Protein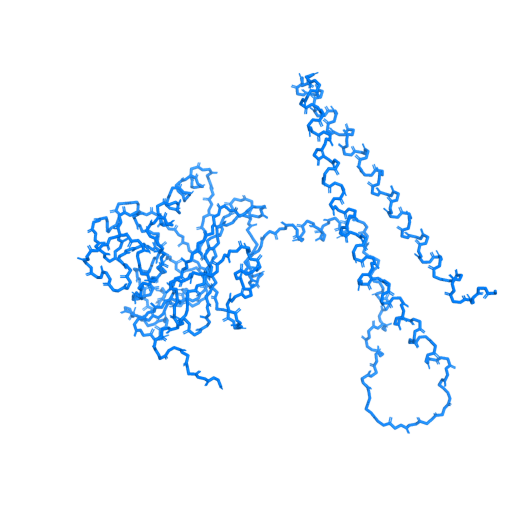 AF-A0A1B9MU53-F1 (afdb_monomer_lite)

Sequence (326 aa):
MKYESEWYADEGLSKWNEVDELFEEEKQQQKALIEAGLDKLGITEPYQRDFAMKKVDEAHEHVKSNWQLEKEERIKPSLWWKKVAQAQTQNSTANTEANTPKLSNLSADGKAWFIHPVAMIDYFNVIKTRTTFDEKYIPEDNEVYINVIVPSHRGLEGPLIVFDRSEIYFKTHALCLGTNTNRTKASGDGDTPTGRTKTTYYPNRHKGEWSFGNYGFIELIGDSGEFLTATKNGRDGIGIHSGHTSGYYRKSLEDLGNLMNTHGCIRVYNEAMKELGALYTRLKSEGKTIYCYIEDYVGDIKDVYEYYGLAPDPKDTVRKGRVKTQ

pLDDT: mean 78.5, std 22.74, range [29.09, 98.88]

Secondary structure (DSSP, 8-state):
---HHHHHHHHHHHHHHHHHHHHHHHHHHHHHHHHHHHHHTT---HHHHHHHHHHHHHHHHHHHHHHHHHIIIIIHHHHHHHHHHHHHHHT--S-----S--GGGSSSS-------HHHHHHHHHHHHS---TTS-----TTEEEEEEEEETT--S-EEEEEE-SS-EEEEEEEE---SBS-SS-TT--BPPPPEEEEEEEETTTTTTBTTTBSS-EEEEEE-SHHHHHHHHTT----EEE--PPTT-TTT--S--SPPPP-SS-EEE-HHHHHHHHHHHHHHHHTT-EEEEEEEEE-S-HHHHHHHTT-PPPTT--PPTTT----

Structure (mmCIF, N/CA/C/O backbone):
data_AF-A0A1B9MU53-F1
#
_entry.id   AF-A0A1B9MU53-F1
#
loop_
_atom_site.group_PDB
_atom_site.id
_atom_site.type_symbol
_atom_site.label_atom_id
_atom_site.label_alt_id
_atom_site.label_comp_id
_atom_site.label_asym_id
_atom_site.label_entity_id
_atom_site.label_seq_id
_atom_site.pdbx_PDB_ins_code
_atom_site.Cartn_x
_atom_site.Cartn_y
_atom_site.Cartn_z
_atom_site.occupancy
_atom_site.B_iso_or_equiv
_atom_site.auth_seq_id
_atom_site.auth_comp_id
_atom_site.auth_asym_id
_atom_site.auth_atom_id
_atom_site.pdbx_PDB_model_num
ATOM 1 N N . MET A 1 1 ? 19.933 19.189 55.575 1.00 33.06 1 MET A N 1
ATOM 2 C CA . MET A 1 1 ? 18.983 20.310 55.437 1.00 33.06 1 MET A CA 1
ATOM 3 C C . MET A 1 1 ? 18.429 20.195 54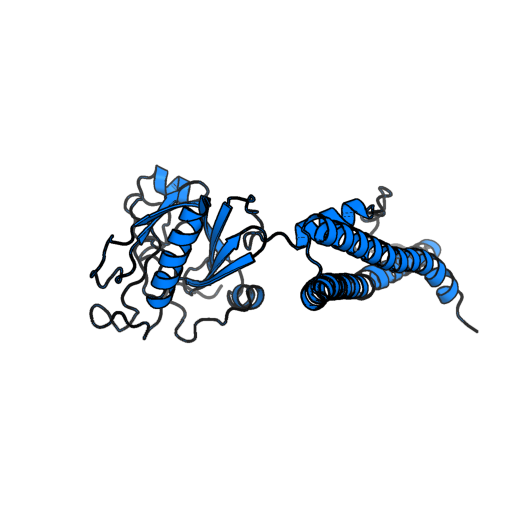.024 1.00 33.06 1 MET A C 1
ATOM 5 O O . MET A 1 1 ? 19.183 20.428 53.090 1.00 33.06 1 MET A O 1
ATOM 9 N N . LYS A 1 2 ? 17.219 19.646 53.854 1.00 30.64 2 LYS A N 1
ATOM 10 C CA . LYS A 1 2 ? 16.591 19.541 52.528 1.00 30.64 2 LYS A CA 1
ATOM 11 C C . LYS A 1 2 ? 16.235 20.954 52.070 1.00 30.64 2 LYS A C 1
ATOM 13 O O . LYS A 1 2 ? 15.681 21.709 52.867 1.00 30.64 2 LYS A O 1
ATOM 18 N N . TYR A 1 3 ? 16.617 21.325 50.851 1.00 30.50 3 TYR A N 1
ATOM 19 C CA . TYR A 1 3 ? 16.310 22.643 50.297 1.00 30.50 3 TYR A CA 1
ATOM 20 C C . TYR A 1 3 ? 14.784 22.824 50.212 1.00 30.50 3 TYR A C 1
ATOM 22 O O . TYR A 1 3 ? 14.066 21.883 49.883 1.00 30.50 3 TYR A O 1
ATOM 30 N N . GLU A 1 4 ? 14.281 24.037 50.466 1.00 33.03 4 GLU A N 1
ATOM 31 C CA . GLU A 1 4 ? 12.847 24.388 50.364 1.00 33.03 4 GLU A CA 1
ATOM 32 C C . GLU A 1 4 ? 12.242 24.078 48.975 1.00 33.03 4 GLU A C 1
ATOM 34 O O . GLU A 1 4 ? 11.026 23.984 48.821 1.00 33.03 4 GLU A O 1
ATOM 39 N N . SER A 1 5 ? 13.085 23.841 47.963 1.00 39.59 5 SER A N 1
ATOM 40 C CA . SER A 1 5 ? 12.704 23.384 46.626 1.00 39.59 5 SER A CA 1
ATOM 41 C C . SER A 1 5 ? 12.156 21.950 46.565 1.00 39.59 5 SER A C 1
ATOM 43 O O . SER A 1 5 ? 11.441 21.649 45.600 1.00 39.59 5 SER A O 1
ATOM 45 N N . GLU A 1 6 ? 12.462 21.097 47.552 1.00 35.03 6 GLU A N 1
ATOM 46 C CA . GLU A 1 6 ? 11.973 19.712 47.650 1.00 35.03 6 GLU A CA 1
ATOM 47 C C . GLU A 1 6 ? 10.536 19.654 48.200 1.00 35.03 6 GLU A C 1
ATOM 49 O O . GLU A 1 6 ? 9.713 18.929 47.655 1.00 35.03 6 GLU A O 1
ATOM 54 N N . TRP A 1 7 ? 10.177 20.509 49.164 1.00 35.53 7 TRP A N 1
ATOM 55 C CA . TRP A 1 7 ? 8.851 20.497 49.809 1.00 35.53 7 TRP A CA 1
ATOM 56 C C . TRP A 1 7 ? 7.682 20.864 48.877 1.00 35.53 7 TRP A C 1
ATOM 58 O O . TRP A 1 7 ? 6.598 20.306 48.994 1.00 35.53 7 TRP A O 1
ATOM 68 N N . TYR A 1 8 ? 7.885 21.775 47.919 1.00 37.84 8 TYR A N 1
ATOM 69 C CA . TYR A 1 8 ? 6.828 22.203 46.985 1.00 37.84 8 TYR A CA 1
ATOM 70 C C . TYR A 1 8 ? 6.756 21.367 45.696 1.00 37.84 8 TYR A C 1
ATOM 72 O O . TYR A 1 8 ? 5.824 21.519 44.909 1.00 37.84 8 TYR A O 1
ATOM 80 N N . ALA A 1 9 ? 7.746 20.501 45.440 1.00 42.66 9 ALA A N 1
ATOM 81 C CA . ALA A 1 9 ? 7.622 19.474 44.403 1.00 42.66 9 ALA A CA 1
ATOM 82 C C . ALA A 1 9 ? 6.666 18.356 44.853 1.00 42.66 9 ALA A C 1
ATOM 84 O O . ALA A 1 9 ? 5.961 17.800 44.013 1.00 42.66 9 ALA A O 1
ATOM 85 N N . ASP A 1 10 ? 6.593 18.104 46.162 1.00 42.91 10 ASP A N 1
ATOM 86 C CA . ASP A 1 10 ? 5.794 17.036 46.764 1.00 42.91 10 ASP A CA 1
ATOM 87 C C . ASP A 1 10 ? 4.277 17.286 46.683 1.00 42.91 10 ASP A C 1
ATOM 89 O O . ASP A 1 10 ? 3.528 16.344 46.453 1.00 42.91 10 ASP A O 1
ATOM 93 N N . GLU A 1 11 ? 3.790 18.530 46.767 1.00 47.81 11 GLU A N 1
ATOM 94 C CA . GLU A 1 11 ? 2.341 18.824 46.709 1.00 47.81 11 GLU A CA 1
ATOM 95 C C . GLU A 1 11 ? 1.761 18.677 45.286 1.00 47.81 11 GLU A C 1
ATOM 97 O O . GLU A 1 11 ? 0.652 18.178 45.087 1.00 47.81 11 GLU A O 1
ATOM 102 N N . GLY A 1 12 ? 2.547 19.053 44.269 1.00 49.91 12 GLY A N 1
ATOM 103 C CA . GLY A 1 12 ? 2.230 18.779 42.868 1.00 49.91 12 GLY A CA 1
ATOM 104 C C . GLY A 1 12 ? 2.306 17.286 42.551 1.00 49.91 12 GLY A C 1
ATOM 105 O O . GLY A 1 12 ? 1.419 16.780 41.874 1.00 49.91 12 GLY A O 1
ATOM 106 N N . LEU A 1 13 ? 3.318 16.577 43.072 1.00 48.88 13 LEU A N 1
ATOM 107 C CA . LEU A 1 13 ? 3.445 15.119 42.944 1.00 48.88 13 LEU A CA 1
ATOM 108 C C . LEU A 1 13 ? 2.310 14.366 43.649 1.00 48.88 13 LEU A C 1
ATOM 110 O O . LEU A 1 13 ? 1.864 13.350 43.127 1.00 48.88 13 LEU A O 1
ATOM 114 N N . SER A 1 14 ? 1.823 14.867 44.788 1.00 52.38 14 SER A N 1
ATOM 115 C CA . SER A 1 14 ? 0.746 14.249 45.572 1.00 52.38 14 SER A CA 1
ATOM 116 C C . SER A 1 14 ? -0.528 14.071 44.747 1.00 52.38 14 SER A C 1
ATOM 118 O O . SER A 1 14 ? -1.097 12.986 44.737 1.00 52.38 14 SER A O 1
ATOM 120 N N . LYS A 1 15 ? -0.913 15.080 43.955 1.00 55.41 15 LYS A N 1
ATOM 121 C CA . LYS A 1 15 ? -2.070 15.000 43.042 1.00 55.41 15 LYS A CA 1
ATOM 122 C C . LYS A 1 15 ? -1.877 14.020 41.883 1.00 55.41 15 LYS A C 1
ATOM 124 O O . LYS A 1 15 ? -2.844 13.595 41.269 1.00 55.41 15 LYS A O 1
ATOM 129 N N . TRP A 1 16 ? -0.634 13.672 41.559 1.00 56.09 16 TRP A N 1
ATOM 130 C CA . TRP A 1 16 ? -0.325 12.667 40.540 1.00 56.09 16 TRP A CA 1
ATOM 131 C C . TRP A 1 16 ? -0.219 11.260 41.125 1.00 56.09 16 TRP A C 1
ATOM 133 O O . TRP A 1 16 ? -0.420 10.296 40.399 1.00 56.09 16 TRP A O 1
ATOM 143 N N . ASN A 1 17 ? 0.066 11.135 42.420 1.00 55.75 17 ASN A N 1
ATOM 144 C CA . ASN A 1 17 ? -0.037 9.859 43.122 1.00 55.75 17 ASN A CA 1
ATOM 145 C C . ASN A 1 17 ? -1.515 9.459 43.302 1.00 55.75 17 ASN A C 1
ATOM 147 O O . ASN A 1 17 ? -1.830 8.282 43.195 1.00 55.75 17 ASN A O 1
ATOM 151 N N . GLU A 1 18 ? -2.428 10.430 43.435 1.00 59.88 18 GLU A N 1
ATOM 152 C CA . GLU A 1 18 ? -3.883 10.195 43.335 1.00 59.88 18 GLU A CA 1
ATOM 153 C C . GLU A 1 18 ? -4.279 9.597 41.966 1.00 59.88 18 GLU A C 1
ATOM 155 O O . GLU A 1 18 ? -5.179 8.768 41.882 1.00 59.88 18 GLU A O 1
ATOM 160 N N . VAL A 1 19 ? -3.578 9.952 40.880 1.00 60.44 19 VAL A N 1
ATOM 161 C CA . VAL A 1 19 ? -3.803 9.365 39.543 1.00 60.44 19 VAL A CA 1
ATOM 162 C C . VAL A 1 19 ? -3.287 7.926 39.460 1.00 60.44 19 VAL A C 1
ATOM 164 O O . VAL A 1 19 ? -3.923 7.085 38.828 1.00 60.44 19 VAL A O 1
ATOM 167 N N . ASP A 1 20 ? -2.172 7.620 40.126 1.00 61.72 20 ASP A N 1
ATOM 168 C CA . ASP A 1 20 ? -1.659 6.249 40.218 1.00 61.72 20 ASP A CA 1
ATOM 169 C C . ASP A 1 20 ? -2.659 5.331 40.961 1.00 61.72 20 ASP A C 1
ATOM 171 O O . ASP A 1 20 ? -2.849 4.181 40.560 1.00 61.72 20 ASP A O 1
ATOM 175 N N . GLU A 1 21 ? -3.353 5.847 41.983 1.00 68.88 21 GLU A N 1
ATOM 176 C CA . GLU A 1 21 ? -4.437 5.140 42.686 1.00 68.88 21 GLU A CA 1
ATOM 177 C C . GLU A 1 21 ? -5.682 4.950 41.800 1.00 68.88 21 GLU A C 1
ATOM 179 O O . GLU A 1 21 ? -6.223 3.844 41.737 1.00 68.88 21 GLU A O 1
ATOM 184 N N . LEU A 1 22 ? -6.079 5.972 41.030 1.00 67.06 22 LEU A N 1
ATOM 185 C CA . LEU A 1 22 ? -7.203 5.884 40.084 1.00 67.06 22 LEU A CA 1
ATOM 186 C C . LEU A 1 22 ? -6.997 4.807 39.009 1.00 67.06 22 LEU A C 1
ATOM 188 O O . LEU A 1 22 ? -7.951 4.128 38.630 1.00 67.06 22 LEU A O 1
ATOM 192 N N . PHE A 1 23 ? -5.763 4.610 38.534 1.00 64.94 23 PHE A N 1
ATOM 193 C CA . PHE A 1 23 ? -5.464 3.534 37.589 1.00 64.94 23 PHE A CA 1
ATOM 194 C C . PHE A 1 23 ? -5.707 2.153 38.202 1.00 64.94 23 PHE A C 1
ATOM 196 O O . PHE A 1 23 ? -6.203 1.257 37.516 1.00 64.94 23 PHE A O 1
ATOM 203 N N . GLU A 1 24 ? -5.351 1.943 39.470 1.00 73.75 24 GLU A N 1
ATOM 204 C CA . GLU A 1 24 ? -5.621 0.670 40.146 1.00 73.75 24 GLU A CA 1
ATOM 205 C C . GLU A 1 24 ? -7.123 0.479 40.395 1.00 73.75 24 GLU A C 1
ATOM 207 O O . GLU A 1 24 ? -7.635 -0.626 40.208 1.00 73.75 24 GLU A O 1
ATOM 212 N N . GLU A 1 25 ? -7.860 1.540 40.733 1.00 72.69 25 GLU A N 1
ATOM 213 C CA . GLU A 1 25 ? -9.322 1.483 40.853 1.00 72.69 25 GLU A CA 1
ATOM 214 C C . GLU A 1 25 ? -9.998 1.114 39.523 1.00 72.69 25 GLU A C 1
ATOM 216 O O . GLU A 1 25 ? -10.853 0.224 39.486 1.00 72.69 25 GLU A O 1
ATOM 221 N N . GLU A 1 26 ? -9.582 1.732 38.415 1.00 69.12 26 GLU A N 1
ATOM 222 C CA . GLU A 1 26 ? -10.105 1.441 37.077 1.00 69.12 26 GLU A CA 1
ATOM 223 C C . GLU A 1 26 ? -9.836 -0.015 36.673 1.00 69.12 26 GLU A C 1
ATOM 225 O O . GLU A 1 26 ? -10.726 -0.706 36.169 1.00 69.12 26 GLU A O 1
ATOM 230 N N . LYS A 1 27 ? -8.629 -0.520 36.952 1.00 77.31 27 LYS A N 1
ATOM 231 C CA . LYS A 1 27 ? -8.267 -1.923 36.722 1.00 77.31 27 LYS A CA 1
ATOM 232 C C . LYS A 1 27 ? -9.222 -2.871 37.437 1.00 77.31 27 LYS A C 1
ATOM 234 O O . LYS A 1 27 ? -9.697 -3.833 36.831 1.00 77.31 27 LYS A O 1
ATOM 239 N N . GLN A 1 28 ? -9.522 -2.609 38.710 1.00 78.00 28 GLN A N 1
ATOM 240 C CA . GLN A 1 28 ? -10.451 -3.441 39.477 1.00 78.00 28 GLN A CA 1
ATOM 241 C C . GLN A 1 28 ? -11.879 -3.354 38.928 1.00 78.00 28 GLN A C 1
ATOM 243 O O . GLN A 1 28 ? -12.549 -4.380 38.809 1.00 78.00 28 GLN A O 1
ATOM 248 N N . GLN A 1 29 ? -12.333 -2.166 38.517 1.00 73.88 29 GLN A N 1
ATOM 249 C CA . GLN A 1 29 ? -13.644 -1.999 37.881 1.00 73.88 29 GLN A CA 1
ATOM 250 C C . GLN A 1 29 ? -13.747 -2.774 36.560 1.00 73.88 29 GLN A C 1
ATOM 252 O O . GLN A 1 29 ? -14.739 -3.468 36.329 1.00 73.88 29 GLN A O 1
ATOM 257 N N . GLN A 1 30 ? -12.719 -2.721 35.708 1.00 67.06 30 GLN A N 1
ATOM 258 C CA . GLN A 1 30 ? -12.692 -3.475 34.452 1.00 67.06 30 GLN A CA 1
ATOM 259 C C . GLN A 1 30 ? -12.672 -4.988 34.689 1.00 67.06 30 GLN A C 1
ATOM 261 O O . GLN A 1 30 ? -13.407 -5.717 34.019 1.00 67.06 30 GLN A O 1
ATOM 266 N N . LYS A 1 31 ? -11.894 -5.467 35.670 1.00 76.81 31 LYS A N 1
ATOM 267 C CA . LYS A 1 31 ? -11.912 -6.883 36.065 1.00 76.81 31 LYS A CA 1
ATOM 268 C C . LYS A 1 31 ? -13.305 -7.314 36.521 1.00 76.81 31 LYS A C 1
ATOM 270 O O . LYS A 1 31 ? -13.796 -8.330 36.038 1.00 76.81 31 LYS A O 1
ATOM 275 N N . ALA A 1 32 ? -13.982 -6.513 37.344 1.00 76.75 32 ALA A N 1
ATOM 276 C CA . ALA A 1 32 ? -15.344 -6.803 37.795 1.00 76.75 32 ALA A CA 1
ATOM 277 C C . ALA A 1 32 ? -16.365 -6.842 36.638 1.00 76.75 32 ALA A C 1
ATOM 279 O O . ALA A 1 32 ? -17.246 -7.703 36.609 1.00 76.75 32 ALA A O 1
ATOM 280 N N . LEU A 1 33 ? -16.242 -5.948 35.649 1.00 72.88 33 LEU A N 1
ATOM 281 C CA . LEU A 1 33 ? -17.098 -5.948 34.456 1.00 72.88 33 LEU A CA 1
ATOM 282 C C . LEU A 1 33 ? -16.873 -7.182 33.576 1.00 72.88 33 LEU A C 1
ATOM 284 O O . LEU A 1 33 ? -17.838 -7.775 33.089 1.00 72.88 33 LEU A O 1
ATOM 288 N N . ILE A 1 34 ? -15.613 -7.577 33.383 1.00 69.69 34 ILE A N 1
ATOM 289 C CA . ILE A 1 34 ? -15.253 -8.784 32.633 1.00 69.69 34 ILE A CA 1
ATOM 290 C C . ILE A 1 34 ? -15.755 -10.023 33.362 1.00 69.69 34 ILE A C 1
ATOM 292 O O . ILE A 1 34 ? -16.327 -10.902 32.727 1.00 69.69 34 ILE A O 1
ATOM 296 N N . GLU A 1 35 ? -15.622 -10.071 34.684 1.00 73.69 35 GLU A N 1
ATOM 297 C CA . GLU A 1 35 ? -16.129 -11.172 35.495 1.00 73.69 35 GLU A CA 1
ATOM 298 C C . GLU A 1 35 ? -17.646 -11.340 35.338 1.00 73.69 35 GLU A C 1
ATOM 300 O O . GLU A 1 35 ? -18.120 -12.414 34.966 1.00 73.69 35 GLU A O 1
ATOM 305 N N . ALA A 1 36 ? -18.398 -10.244 35.469 1.00 77.56 36 ALA A N 1
ATOM 306 C CA . ALA A 1 36 ? -19.841 -10.239 35.242 1.00 77.56 36 ALA A CA 1
ATOM 307 C C . ALA A 1 36 ? -20.223 -10.608 33.793 1.00 77.56 36 ALA A C 1
ATOM 309 O O . ALA A 1 36 ? -21.279 -11.198 33.551 1.00 77.56 36 ALA A O 1
ATOM 310 N N . GLY A 1 37 ? -19.389 -10.251 32.813 1.00 68.62 37 GLY A N 1
ATOM 311 C CA . GLY A 1 37 ? -19.561 -10.633 31.411 1.00 68.62 37 GLY A CA 1
ATOM 312 C C . GLY A 1 37 ? -19.348 -12.130 31.176 1.00 68.62 37 GLY A C 1
ATOM 313 O O . GLY A 1 37 ? -20.163 -12.768 30.511 1.00 68.62 37 GLY A O 1
ATOM 314 N N . LEU A 1 38 ? -18.294 -12.701 31.761 1.00 71.00 38 LEU A N 1
ATOM 315 C CA . LEU A 1 38 ? -17.984 -14.130 31.689 1.00 71.00 38 LEU A CA 1
ATOM 316 C C . LEU A 1 38 ? -19.085 -14.970 32.350 1.00 71.00 38 LEU A C 1
ATOM 318 O O . LEU A 1 38 ? -19.486 -15.993 31.795 1.00 71.00 38 LEU A O 1
ATOM 322 N N . ASP A 1 39 ? -19.638 -14.498 33.469 1.00 81.25 39 ASP A N 1
ATOM 323 C CA . ASP A 1 39 ? -20.761 -15.147 34.153 1.00 81.25 39 ASP A CA 1
ATOM 324 C C . ASP A 1 39 ? -22.029 -15.163 33.288 1.00 81.25 39 ASP A C 1
ATOM 326 O O . ASP A 1 39 ? -22.687 -16.197 33.162 1.00 81.25 39 ASP A O 1
ATOM 330 N N . LYS A 1 40 ? -22.347 -14.047 32.617 1.00 82.12 40 LYS A N 1
ATOM 331 C CA . LYS A 1 40 ? -23.483 -13.971 31.677 1.00 82.12 40 LYS A CA 1
ATOM 332 C C . LYS A 1 40 ? -23.328 -14.901 30.475 1.00 82.12 40 LYS A C 1
ATOM 334 O O . LYS A 1 40 ? -24.329 -15.374 29.945 1.00 82.12 40 LYS A O 1
ATOM 339 N N . LEU A 1 41 ? -22.094 -15.142 30.039 1.00 76.00 41 LEU A N 1
ATOM 340 C CA . LEU A 1 41 ? -21.775 -16.030 28.921 1.00 76.00 41 LEU A CA 1
ATOM 341 C C . LEU A 1 41 ? -21.658 -17.505 29.339 1.00 76.00 41 LEU A C 1
ATOM 343 O O . LEU A 1 41 ? -21.434 -18.357 28.483 1.00 76.00 41 LEU A O 1
ATOM 347 N N . GLY A 1 42 ? -21.817 -17.819 30.631 1.00 81.31 42 GLY A N 1
ATOM 348 C CA . GLY A 1 42 ? -21.696 -19.182 31.149 1.00 81.31 42 GLY A CA 1
ATOM 349 C C . GLY A 1 42 ? -20.267 -19.733 31.099 1.00 81.31 42 GLY A C 1
ATOM 350 O O . GLY A 1 42 ? -20.082 -20.948 31.098 1.00 81.31 42 GLY A O 1
ATOM 351 N N . ILE A 1 43 ? -19.255 -18.862 31.042 1.00 70.44 43 ILE A N 1
ATOM 352 C CA . ILE A 1 43 ? -17.845 -19.254 30.973 1.00 70.44 43 ILE A CA 1
ATOM 353 C C . ILE A 1 43 ? -17.325 -19.510 32.390 1.00 70.44 43 ILE A C 1
ATOM 355 O O . ILE A 1 43 ? -16.983 -18.587 33.134 1.00 70.44 43 ILE A O 1
ATOM 359 N N . THR A 1 44 ? -17.263 -20.788 32.764 1.00 81.62 44 THR A N 1
ATOM 360 C CA . THR A 1 44 ? -16.866 -21.235 34.111 1.00 81.62 44 THR A CA 1
ATOM 361 C C . THR A 1 44 ? -15.468 -21.847 34.171 1.00 81.62 44 THR A C 1
ATOM 363 O O . THR A 1 44 ? -14.969 -22.107 35.263 1.00 81.62 44 THR A O 1
ATOM 366 N N . GLU A 1 45 ? -14.833 -22.115 33.025 1.00 74.75 45 GLU A N 1
ATOM 367 C CA . GLU A 1 45 ? -13.515 -22.755 32.977 1.00 74.75 45 GLU A CA 1
ATOM 368 C C . GLU A 1 45 ? -12.419 -21.808 33.505 1.00 74.75 45 GLU A C 1
ATOM 370 O O . GLU A 1 45 ? -12.219 -20.735 32.924 1.00 74.75 45 GLU A O 1
ATOM 375 N N . PRO A 1 46 ? -11.665 -22.188 34.560 1.00 76.75 46 PRO A N 1
ATOM 376 C CA . PRO A 1 46 ? -10.700 -21.296 35.207 1.00 76.75 46 PRO A CA 1
ATOM 377 C C . PRO A 1 46 ? -9.655 -20.718 34.251 1.00 76.75 46 PRO A C 1
ATOM 379 O O . PRO A 1 46 ? -9.395 -19.522 34.279 1.00 76.75 46 PRO A O 1
ATOM 382 N N . TYR A 1 47 ? -9.130 -21.529 33.326 1.00 69.12 47 TYR A N 1
ATOM 383 C CA . TYR A 1 47 ? -8.081 -21.080 32.408 1.00 69.12 47 TYR A CA 1
ATOM 384 C C . TYR A 1 47 ? -8.542 -19.953 31.468 1.00 69.12 47 TYR A C 1
ATOM 386 O O . TYR A 1 47 ? -7.743 -19.093 31.100 1.00 69.12 47 TYR A O 1
ATOM 394 N N . GLN A 1 48 ? -9.820 -19.942 31.072 1.00 60.12 48 GLN A N 1
ATOM 395 C CA . GLN A 1 48 ? -10.379 -18.916 30.188 1.00 60.12 48 GLN A CA 1
ATOM 396 C C . GLN A 1 48 ? -10.556 -17.595 30.940 1.00 60.12 48 GLN A C 1
ATOM 398 O O . GLN A 1 48 ? -10.278 -16.521 30.403 1.00 60.12 48 GLN A O 1
ATOM 403 N N . ARG A 1 49 ? -10.968 -17.685 32.208 1.00 75.88 49 ARG A N 1
ATOM 404 C CA . ARG A 1 49 ? -11.126 -16.534 33.101 1.00 75.88 49 ARG A CA 1
ATOM 405 C C . ARG A 1 49 ? -9.766 -15.942 33.467 1.00 75.88 49 ARG A C 1
ATOM 407 O O . ARG A 1 49 ? -9.577 -14.737 33.325 1.00 75.88 49 ARG A O 1
ATOM 414 N N . ASP A 1 50 ? -8.796 -16.783 33.814 1.00 76.00 50 ASP A N 1
ATOM 415 C CA . ASP A 1 50 ? -7.420 -16.369 34.109 1.00 76.00 50 ASP A CA 1
ATOM 416 C C . ASP A 1 50 ? -6.766 -15.695 32.901 1.00 76.00 50 ASP A C 1
ATOM 418 O O . ASP A 1 50 ? -6.098 -14.671 33.042 1.00 76.00 50 ASP A O 1
ATOM 422 N N . PHE A 1 51 ? -6.995 -16.222 31.693 1.00 68.56 51 PHE A N 1
ATOM 423 C CA . PHE A 1 51 ? -6.513 -15.596 30.465 1.00 68.56 51 PHE A CA 1
ATOM 424 C C . PHE A 1 51 ? -7.112 -14.198 30.258 1.00 68.56 51 PHE A C 1
ATOM 426 O O . PHE A 1 51 ? -6.375 -13.262 29.940 1.00 68.56 51 PHE A O 1
ATOM 433 N N . ALA A 1 52 ? -8.420 -14.032 30.477 1.00 67.81 52 ALA A N 1
ATOM 434 C CA . ALA A 1 52 ? -9.081 -12.733 30.378 1.00 67.81 52 ALA A CA 1
ATOM 435 C C . ALA A 1 52 ? -8.533 -11.734 31.412 1.00 67.81 52 ALA A C 1
ATOM 437 O O . ALA A 1 52 ? -8.187 -10.610 31.051 1.00 67.81 52 ALA A O 1
ATOM 438 N N . MET A 1 53 ? -8.361 -12.155 32.670 1.00 76.31 53 MET A N 1
ATOM 439 C CA . MET A 1 53 ? -7.798 -11.305 33.727 1.00 76.31 53 MET A CA 1
ATOM 440 C C . MET A 1 53 ? -6.347 -10.917 33.441 1.00 76.31 53 MET A C 1
ATOM 442 O O . MET A 1 53 ? -5.980 -9.751 33.592 1.00 76.31 53 MET A O 1
ATOM 446 N N . LYS A 1 54 ? -5.542 -11.859 32.940 1.00 76.00 54 LYS A N 1
ATOM 447 C CA . LYS A 1 54 ? -4.157 -11.605 32.539 1.00 76.00 54 LYS A CA 1
ATOM 448 C C . LYS A 1 54 ? -4.066 -10.557 31.430 1.00 76.00 54 LYS A C 1
ATOM 450 O O . LYS A 1 54 ? -3.153 -9.739 31.441 1.00 76.00 54 LYS A O 1
ATOM 455 N N . LYS A 1 55 ? -5.008 -10.545 30.483 1.00 70.06 55 LYS A N 1
ATOM 456 C CA . LYS A 1 55 ? -5.037 -9.529 29.420 1.00 70.06 55 LYS A CA 1
ATOM 457 C C . LYS A 1 55 ? -5.352 -8.131 29.947 1.00 70.06 55 LYS A C 1
ATOM 459 O O . LYS A 1 55 ? -4.779 -7.169 29.443 1.00 70.06 55 LYS A O 1
ATOM 464 N N . VAL A 1 56 ? -6.187 -8.021 30.982 1.00 68.38 56 VAL A N 1
ATOM 465 C CA . VAL A 1 56 ? -6.412 -6.750 31.693 1.00 68.38 56 VAL A CA 1
ATOM 466 C C . VAL A 1 56 ? -5.137 -6.299 32.399 1.00 68.38 56 VAL A C 1
ATOM 468 O O . VAL A 1 56 ? -4.769 -5.133 32.300 1.00 68.38 56 VAL A O 1
ATOM 471 N N . ASP A 1 57 ? -4.432 -7.221 33.058 1.00 71.00 57 ASP A N 1
ATOM 472 C CA . ASP A 1 57 ? -3.156 -6.920 33.713 1.00 71.00 57 ASP A CA 1
ATOM 473 C C . ASP A 1 57 ? -2.094 -6.441 32.711 1.00 71.00 57 ASP A C 1
ATOM 475 O O . ASP A 1 57 ? -1.478 -5.403 32.928 1.00 71.00 57 ASP A O 1
ATOM 479 N N . GLU A 1 58 ? -1.925 -7.137 31.582 1.00 69.06 58 GLU A N 1
ATOM 480 C CA . GLU A 1 58 ? -0.983 -6.755 30.519 1.00 69.06 58 GLU A CA 1
ATOM 481 C C . GLU A 1 58 ? -1.300 -5.368 29.932 1.00 69.06 58 GLU A C 1
ATOM 483 O O . GLU A 1 58 ? -0.397 -4.560 29.711 1.00 69.06 58 GLU A O 1
ATOM 488 N N . ALA A 1 59 ? -2.582 -5.074 29.694 1.00 63.78 59 ALA A N 1
ATOM 489 C CA . ALA A 1 59 ? -3.011 -3.778 29.178 1.00 63.78 59 ALA A CA 1
ATOM 490 C C . ALA A 1 59 ? -2.779 -2.648 30.194 1.00 63.78 59 ALA A C 1
ATOM 492 O O . ALA A 1 59 ? -2.335 -1.563 29.816 1.00 63.78 59 ALA A O 1
ATOM 493 N N . HIS A 1 60 ? -3.053 -2.908 31.473 1.00 69.75 60 HIS A N 1
ATOM 494 C CA . HIS A 1 60 ? -2.880 -1.943 32.554 1.00 69.75 60 HIS A CA 1
ATOM 495 C C . HIS A 1 60 ? -1.409 -1.601 32.802 1.00 69.75 60 HIS A C 1
ATOM 497 O O . HIS A 1 60 ? -1.062 -0.423 32.860 1.00 69.75 60 HIS A O 1
ATOM 503 N N . GLU A 1 61 ? -0.530 -2.605 32.840 1.00 70.25 61 GLU A N 1
ATOM 504 C CA . GLU A 1 61 ? 0.916 -2.393 32.985 1.00 70.25 61 GLU A CA 1
ATOM 505 C C . GLU A 1 61 ? 1.483 -1.541 31.844 1.00 70.25 61 GLU A C 1
ATOM 507 O O . GLU A 1 61 ? 2.311 -0.657 32.067 1.00 70.25 61 GLU A O 1
ATOM 512 N N . HIS A 1 62 ? 0.993 -1.740 30.618 1.00 62.56 62 HIS A N 1
ATOM 513 C CA . HIS A 1 62 ? 1.413 -0.931 29.479 1.00 62.56 62 HIS A CA 1
ATOM 514 C C . HIS A 1 62 ? 0.990 0.541 29.619 1.00 62.56 62 HIS A C 1
ATOM 516 O O . HIS A 1 62 ? 1.796 1.445 29.395 1.00 62.56 62 HIS A O 1
ATOM 522 N N . VAL A 1 63 ? -0.255 0.796 30.036 1.00 60.16 63 VAL A N 1
ATOM 523 C CA . VAL A 1 63 ? -0.763 2.158 30.283 1.00 60.16 63 VAL A CA 1
ATOM 524 C C . VAL A 1 63 ? 0.009 2.829 31.419 1.00 60.16 63 VAL A C 1
ATOM 526 O O . VAL A 1 63 ? 0.448 3.969 31.273 1.00 60.16 63 VAL A O 1
ATOM 529 N N . LYS A 1 64 ? 0.251 2.104 32.513 1.00 69.25 64 LYS A N 1
ATOM 530 C CA . LYS A 1 64 ? 1.015 2.586 33.666 1.00 69.25 64 LYS A CA 1
ATOM 531 C C . LYS A 1 64 ? 2.455 2.926 33.285 1.00 69.25 64 LYS A C 1
ATOM 533 O O . LYS A 1 64 ? 2.951 3.980 33.669 1.00 69.25 64 LYS A O 1
ATOM 538 N N . SER A 1 65 ? 3.111 2.083 32.487 1.00 67.00 65 SER A N 1
ATOM 539 C CA . SER A 1 65 ? 4.465 2.344 31.985 1.00 67.00 65 SER A CA 1
ATOM 540 C C . SER A 1 65 ? 4.526 3.614 31.133 1.00 67.00 65 SER A C 1
ATOM 542 O O . SER A 1 65 ? 5.424 4.433 31.317 1.00 67.00 65 SER A O 1
ATOM 544 N N . ASN A 1 66 ? 3.565 3.810 30.227 1.00 62.59 66 ASN A N 1
ATOM 545 C CA . ASN A 1 66 ? 3.506 5.008 29.385 1.00 62.59 66 ASN A CA 1
ATOM 546 C C . ASN A 1 66 ? 3.242 6.271 30.214 1.00 62.59 66 ASN A C 1
ATOM 548 O O . ASN A 1 66 ? 3.880 7.298 29.993 1.00 62.59 66 ASN A O 1
ATOM 552 N N . TRP A 1 67 ? 2.363 6.178 31.213 1.00 66.25 67 TRP A N 1
ATOM 553 C CA . TRP A 1 67 ? 2.108 7.258 32.161 1.00 66.25 67 TRP A CA 1
ATOM 554 C C . TRP A 1 67 ? 3.366 7.656 32.946 1.00 66.25 67 TRP A C 1
ATOM 556 O O . TRP A 1 67 ? 3.667 8.844 33.077 1.00 66.25 67 TRP A O 1
ATOM 566 N N . GLN A 1 68 ? 4.143 6.677 33.422 1.00 66.94 68 GLN A N 1
ATOM 567 C CA . GLN A 1 68 ? 5.409 6.961 34.098 1.00 66.94 68 GLN A CA 1
ATOM 568 C C . GLN A 1 68 ? 6.391 7.668 33.157 1.00 66.94 68 GLN A C 1
ATOM 570 O O . GLN A 1 68 ? 6.933 8.704 33.535 1.00 66.94 68 GLN A O 1
ATOM 575 N N . LEU A 1 69 ? 6.558 7.196 31.916 1.00 64.06 69 LEU A N 1
ATOM 576 C CA . LEU A 1 69 ? 7.408 7.865 30.921 1.00 64.06 69 LEU A CA 1
ATOM 577 C C . LEU A 1 69 ? 6.972 9.317 30.677 1.00 64.06 69 LEU A C 1
ATOM 579 O O . LEU A 1 69 ? 7.798 10.225 30.690 1.00 64.06 69 LEU A O 1
ATOM 583 N N . GLU A 1 70 ? 5.672 9.576 30.546 1.00 59.62 70 GLU A N 1
ATOM 584 C CA . GLU A 1 70 ? 5.139 10.926 30.342 1.00 59.62 70 GLU A CA 1
ATOM 585 C C . GLU A 1 70 ? 5.397 11.843 31.557 1.00 59.62 70 GLU A C 1
ATOM 587 O O . GLU A 1 70 ? 5.789 13.012 31.411 1.00 59.62 70 GLU A O 1
ATOM 592 N N . LYS A 1 71 ? 5.258 11.288 32.771 1.00 61.84 71 LYS A N 1
ATOM 593 C CA . LYS A 1 71 ? 5.600 11.952 34.037 1.00 61.84 71 LYS A CA 1
ATOM 594 C C . LYS A 1 71 ? 7.079 12.346 34.059 1.00 61.84 71 LYS A C 1
ATOM 596 O O . LYS A 1 71 ? 7.410 13.454 34.491 1.00 61.84 71 LYS A O 1
ATOM 601 N N . GLU A 1 72 ? 7.966 11.485 33.566 1.00 62.56 72 GLU A N 1
ATOM 602 C CA . GLU A 1 72 ? 9.412 11.716 33.565 1.00 62.56 72 GLU A CA 1
ATOM 603 C C . GLU A 1 72 ? 9.901 12.645 32.454 1.00 62.56 72 GLU A C 1
ATOM 605 O O . GLU A 1 72 ? 10.689 13.550 32.730 1.00 62.56 72 GLU A O 1
ATOM 610 N N . GLU A 1 73 ? 9.422 12.468 31.226 1.00 54.47 73 GLU A N 1
ATOM 611 C CA . GLU A 1 73 ? 9.952 13.155 30.046 1.00 54.47 73 GLU A CA 1
ATOM 612 C C . GLU A 1 73 ? 9.291 14.510 29.781 1.00 54.47 73 GLU A C 1
ATOM 614 O O . GLU A 1 73 ? 9.913 15.405 29.208 1.00 54.47 73 GLU A O 1
ATOM 619 N N . ARG A 1 74 ? 8.034 14.704 30.203 1.00 52.72 74 ARG A N 1
ATOM 620 C CA . ARG A 1 74 ? 7.273 15.929 29.894 1.00 52.72 74 ARG A CA 1
ATOM 621 C C . ARG A 1 74 ? 6.883 16.711 31.140 1.00 52.72 74 ARG A C 1
ATOM 623 O O . ARG A 1 74 ? 7.040 17.936 31.170 1.00 52.72 74 ARG A O 1
ATOM 630 N N . ILE A 1 75 ? 6.421 16.040 32.195 1.00 55.72 75 ILE A N 1
ATOM 631 C CA . ILE A 1 75 ? 5.910 16.724 33.395 1.00 55.72 75 ILE A CA 1
ATOM 632 C C . ILE A 1 75 ? 7.056 17.218 34.291 1.00 55.72 75 ILE A C 1
ATOM 634 O O . ILE A 1 75 ? 7.089 18.399 34.643 1.00 55.72 75 ILE A O 1
ATOM 638 N N . LYS A 1 76 ? 8.042 16.371 34.622 1.00 59.66 76 LYS A N 1
ATOM 639 C CA . LYS A 1 76 ? 9.192 16.793 35.451 1.00 59.66 76 LYS A CA 1
ATOM 640 C C . LYS A 1 76 ? 9.973 17.972 34.827 1.00 59.66 76 LYS A C 1
ATOM 642 O O . LYS A 1 76 ? 10.213 18.949 35.545 1.00 59.66 76 LYS A O 1
ATOM 647 N N . PRO A 1 77 ? 10.313 17.976 33.520 1.00 53.12 77 PRO A N 1
ATOM 648 C CA . PRO A 1 77 ? 11.038 19.090 32.908 1.00 53.12 77 PRO A CA 1
ATOM 649 C C . PRO A 1 77 ? 10.206 20.372 32.809 1.00 53.12 77 PRO A C 1
ATOM 651 O O . PRO A 1 77 ? 10.730 21.463 33.029 1.00 53.12 77 PRO A O 1
ATOM 654 N N . SER A 1 78 ? 8.901 20.274 32.532 1.00 56.03 78 SER A N 1
ATOM 655 C CA . SER A 1 78 ? 8.028 21.455 32.458 1.00 56.03 78 SER A CA 1
ATOM 656 C C . SER A 1 78 ? 7.815 22.118 33.825 1.00 56.03 78 SER A C 1
ATOM 658 O O . SER A 1 78 ? 7.830 23.347 33.920 1.00 56.03 78 SER A O 1
ATOM 660 N N . LEU A 1 79 ? 7.711 21.333 34.904 1.00 56.31 79 LEU A N 1
ATOM 661 C CA . LEU A 1 79 ? 7.678 21.851 36.277 1.00 56.31 79 LEU A CA 1
ATOM 662 C C . LEU A 1 79 ? 8.988 22.549 36.661 1.00 56.31 79 LEU A C 1
ATOM 664 O O . LEU A 1 79 ? 8.956 23.599 37.309 1.00 56.31 79 LEU A O 1
ATOM 668 N N . TRP A 1 80 ? 10.133 22.010 36.230 1.00 53.47 80 TRP A N 1
ATOM 669 C CA . TRP A 1 80 ? 11.432 22.656 36.416 1.00 53.47 80 TRP A CA 1
ATOM 670 C C . TRP A 1 80 ? 11.502 24.007 35.690 1.00 53.47 80 TRP A C 1
ATOM 672 O O . TRP A 1 80 ? 11.814 25.024 36.310 1.00 53.47 80 TRP A O 1
ATOM 682 N N . TRP A 1 81 ? 11.109 24.058 34.414 1.00 49.22 81 TRP A N 1
ATOM 683 C CA . TRP A 1 81 ? 11.083 25.301 33.635 1.00 49.22 81 TRP A CA 1
ATOM 684 C C . TRP A 1 81 ? 10.115 26.348 34.196 1.00 49.22 81 TRP A C 1
ATOM 686 O O . TRP A 1 81 ? 10.434 27.539 34.207 1.00 49.22 81 TRP A O 1
ATOM 696 N N . LYS A 1 82 ? 8.964 25.928 34.736 1.00 53.09 82 LYS A N 1
ATOM 697 C CA . LYS A 1 82 ? 8.022 26.827 35.419 1.00 53.09 82 LYS A CA 1
ATOM 698 C C . LYS A 1 82 ? 8.653 27.483 36.654 1.00 53.09 82 LYS A C 1
ATOM 700 O O . LYS A 1 82 ? 8.462 28.682 36.860 1.00 53.09 82 LYS A O 1
ATOM 705 N N . LYS A 1 83 ? 9.449 26.737 37.434 1.00 54.00 83 LYS A N 1
ATOM 706 C CA . LYS A 1 83 ? 10.214 27.281 38.572 1.00 54.00 83 LYS A CA 1
ATOM 707 C C . LYS A 1 83 ? 11.285 28.277 38.118 1.00 54.00 83 LYS A C 1
ATOM 709 O O . LYS A 1 83 ? 11.395 29.345 38.714 1.00 54.00 83 LYS A O 1
ATOM 714 N N . VAL A 1 84 ? 12.029 27.966 37.051 1.00 51.25 84 VAL A N 1
ATOM 715 C CA . VAL A 1 84 ? 13.032 28.882 36.470 1.00 51.25 84 VAL A CA 1
ATOM 716 C C . VAL A 1 84 ? 12.382 30.206 36.052 1.00 51.25 84 VAL A C 1
ATOM 718 O O . VAL A 1 84 ? 12.875 31.274 36.413 1.00 51.25 84 VAL A O 1
ATOM 721 N N . ALA A 1 85 ? 11.233 30.148 35.374 1.00 51.41 85 ALA A N 1
ATOM 722 C CA . ALA A 1 85 ? 10.499 31.337 34.947 1.00 51.41 85 ALA A CA 1
ATOM 723 C C . ALA A 1 85 ? 9.977 32.175 36.133 1.00 51.41 85 ALA A C 1
ATOM 725 O O . ALA A 1 85 ? 10.102 33.401 36.138 1.00 51.41 85 ALA A O 1
ATOM 726 N N . GLN A 1 86 ? 9.434 31.535 37.173 1.00 52.25 86 GLN A N 1
ATOM 727 C CA . GLN A 1 86 ? 8.966 32.236 38.376 1.00 52.25 86 GLN A CA 1
ATOM 728 C C . GLN A 1 86 ? 10.120 32.896 39.149 1.00 52.25 86 GLN A C 1
ATOM 730 O O . GLN A 1 86 ? 10.001 34.058 39.540 1.00 52.25 86 GLN A O 1
ATOM 735 N N . ALA A 1 87 ? 11.264 32.215 39.279 1.00 49.81 87 ALA A N 1
ATOM 736 C CA . ALA A 1 87 ? 12.463 32.759 39.920 1.00 49.81 87 ALA A CA 1
ATOM 737 C C . ALA A 1 87 ? 13.062 33.955 39.150 1.00 49.81 87 ALA A C 1
ATOM 739 O O . ALA A 1 87 ? 13.528 34.918 39.757 1.00 49.81 87 ALA A O 1
ATOM 740 N N . GLN A 1 88 ? 13.002 33.948 37.814 1.00 47.34 88 GLN A N 1
ATOM 741 C CA . GLN A 1 88 ? 13.418 35.091 36.987 1.00 47.34 88 GLN A CA 1
ATOM 742 C C . GLN A 1 88 ? 12.481 36.301 37.131 1.00 47.34 88 GLN A C 1
ATOM 744 O O . GLN A 1 88 ? 12.929 37.449 37.078 1.00 47.34 88 GLN A O 1
ATOM 749 N N . THR A 1 89 ? 11.190 36.062 37.368 1.00 45.75 89 THR A N 1
ATOM 750 C CA . THR A 1 89 ? 10.197 37.136 37.522 1.00 45.75 89 THR A CA 1
ATOM 751 C C . THR A 1 89 ? 10.374 37.889 38.849 1.00 45.75 89 THR A C 1
ATOM 753 O O . THR A 1 89 ? 10.151 39.096 38.902 1.00 45.75 89 THR A O 1
ATOM 756 N N . GLN A 1 90 ? 10.849 37.219 39.906 1.00 45.16 90 GLN A N 1
ATOM 757 C CA . GLN A 1 90 ? 11.127 37.851 41.205 1.00 45.16 90 GLN A CA 1
ATOM 758 C C . GLN A 1 90 ? 12.431 38.671 41.242 1.00 45.16 90 GLN A C 1
ATOM 760 O O . GLN A 1 90 ? 12.544 39.572 42.067 1.00 45.16 90 GLN A O 1
ATOM 765 N N . ASN A 1 91 ? 13.380 38.431 40.330 1.00 41.56 91 ASN A N 1
ATOM 766 C CA . ASN A 1 91 ? 14.675 39.131 40.294 1.00 41.56 91 ASN A CA 1
ATOM 767 C C . ASN A 1 91 ? 14.735 40.315 39.311 1.00 41.56 91 ASN A C 1
ATOM 769 O O . ASN A 1 91 ? 15.803 40.872 39.067 1.00 41.56 91 ASN A O 1
ATOM 773 N N . SER A 1 92 ? 13.604 40.735 38.744 1.00 38.88 92 SER A N 1
ATOM 774 C CA . SER A 1 92 ? 13.576 41.800 37.737 1.00 38.88 92 SER A CA 1
ATOM 775 C C . SER A 1 92 ? 13.426 43.190 38.364 1.00 38.88 92 SER A C 1
ATOM 777 O O . SER A 1 92 ? 12.372 43.813 38.277 1.00 38.88 92 SER A O 1
ATOM 779 N N . THR A 1 93 ? 14.514 43.711 38.936 1.00 39.22 93 THR A N 1
ATOM 780 C CA . THR A 1 93 ? 14.761 45.163 38.931 1.00 39.22 93 THR A CA 1
ATOM 781 C C . THR A 1 93 ? 16.123 45.409 38.282 1.00 39.22 93 THR A C 1
ATOM 783 O O . THR A 1 93 ? 17.132 44.940 38.794 1.00 39.22 93 THR A O 1
ATOM 786 N N . ALA A 1 94 ? 16.113 46.176 37.188 1.00 38.16 94 ALA A N 1
ATOM 787 C CA . ALA A 1 94 ? 17.241 46.733 36.427 1.00 38.16 94 ALA A CA 1
ATOM 788 C C . ALA A 1 94 ? 17.747 45.983 35.167 1.00 38.16 94 ALA A C 1
ATOM 790 O O . ALA A 1 94 ? 18.315 44.899 35.215 1.00 38.16 94 ALA A O 1
ATOM 791 N N . ASN A 1 95 ? 17.634 46.743 34.069 1.00 32.75 95 ASN A N 1
ATOM 792 C CA . ASN A 1 95 ? 18.442 46.810 32.848 1.00 32.75 95 ASN A CA 1
ATOM 793 C C . ASN A 1 95 ? 18.108 45.936 31.621 1.00 32.75 95 ASN A C 1
ATOM 795 O O . ASN A 1 95 ? 18.282 44.726 31.562 1.00 32.75 95 ASN A O 1
ATOM 799 N N . THR A 1 96 ? 17.667 46.685 30.607 1.00 41.31 96 THR A N 1
ATOM 800 C CA . THR A 1 96 ? 17.640 46.477 29.157 1.00 41.31 96 THR A CA 1
ATOM 801 C C . THR A 1 96 ? 18.937 45.915 28.577 1.00 41.31 96 THR A C 1
ATOM 803 O O . THR A 1 96 ? 19.978 46.531 28.762 1.00 41.31 96 THR A O 1
ATOM 806 N N . GLU A 1 97 ? 18.834 44.849 27.774 1.00 31.53 97 GLU A N 1
ATOM 807 C CA . GLU A 1 97 ? 19.365 44.754 26.401 1.00 31.53 97 GLU A CA 1
ATOM 808 C C . GLU A 1 97 ? 18.853 43.474 25.700 1.00 31.53 97 GLU A C 1
ATOM 810 O O . GLU A 1 97 ? 18.286 42.582 26.327 1.00 31.53 97 GLU A O 1
ATOM 815 N N . ALA A 1 98 ? 18.908 43.473 24.368 1.00 42.62 98 ALA A N 1
ATOM 816 C CA . ALA A 1 98 ? 18.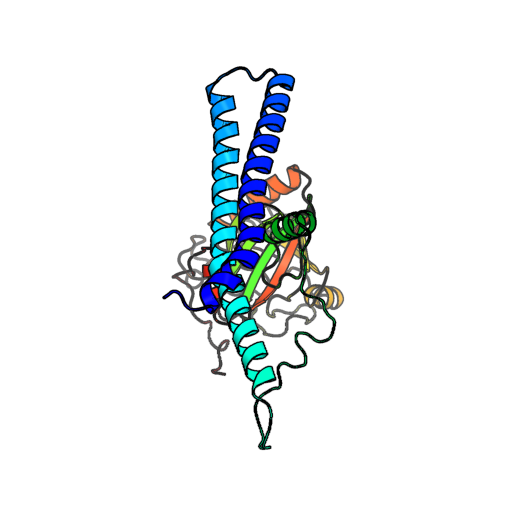040 42.725 23.460 1.00 42.62 98 ALA A CA 1
ATOM 817 C C . ALA A 1 98 ? 18.394 41.237 23.223 1.00 42.62 98 ALA A C 1
ATOM 819 O O . ALA A 1 98 ? 19.536 40.814 23.357 1.00 42.62 98 ALA A O 1
ATOM 820 N N . ASN A 1 99 ? 17.385 40.513 22.708 1.00 42.62 99 ASN A N 1
ATOM 821 C CA . ASN A 1 99 ? 17.405 39.190 22.057 1.00 42.62 99 ASN A CA 1
ATOM 822 C C . ASN A 1 99 ? 17.383 37.936 22.945 1.00 42.62 99 ASN A C 1
ATOM 824 O O . ASN A 1 99 ? 18.318 37.143 22.995 1.00 42.62 99 ASN A O 1
ATOM 828 N N . THR A 1 100 ? 16.218 37.657 23.526 1.00 32.59 100 THR A N 1
ATOM 829 C CA . THR A 1 100 ? 15.759 36.284 23.805 1.00 32.59 100 THR A CA 1
ATOM 830 C C . THR A 1 100 ? 14.229 36.280 23.686 1.00 32.59 100 THR A C 1
ATOM 832 O O . THR A 1 100 ? 13.616 37.256 24.135 1.00 32.59 100 THR A O 1
ATOM 835 N N . PRO A 1 101 ? 13.569 35.279 23.062 1.00 29.09 101 PRO A N 1
ATOM 836 C CA . PRO A 1 101 ? 12.115 35.294 22.942 1.00 29.09 101 PRO A CA 1
ATOM 837 C C . PRO A 1 101 ? 11.515 35.288 24.348 1.00 29.09 101 PRO A C 1
ATOM 839 O O . PRO A 1 101 ? 11.698 34.339 25.109 1.00 29.09 101 PRO A O 1
ATOM 842 N N . LYS A 1 102 ? 10.820 36.368 24.716 1.00 34.06 102 LYS A N 1
ATOM 843 C CA . LYS A 1 102 ? 10.052 36.418 25.959 1.00 34.06 102 LYS A CA 1
ATOM 844 C C . LYS A 1 102 ? 8.999 35.309 25.907 1.00 34.06 102 LYS A C 1
ATOM 846 O O . LYS A 1 102 ? 8.075 35.367 25.102 1.00 34.06 102 LYS A O 1
ATOM 851 N N . LEU A 1 103 ? 9.103 34.346 26.823 1.00 34.69 103 LEU A N 1
ATOM 852 C CA . LEU A 1 103 ? 8.115 33.285 27.071 1.00 34.69 103 LEU A CA 1
ATOM 853 C C . LEU A 1 103 ? 6.747 33.806 27.561 1.00 34.69 103 LEU A C 1
ATOM 855 O O . LEU A 1 103 ? 5.863 33.013 27.877 1.00 34.69 103 LEU A O 1
ATOM 859 N N . SER A 1 104 ? 6.533 35.127 27.598 1.00 34.22 104 SER A N 1
ATOM 860 C CA . SER A 1 104 ? 5.285 35.762 28.034 1.00 34.22 104 SER A CA 1
ATOM 861 C C . SER A 1 104 ? 4.060 35.405 27.179 1.00 34.22 104 SER A C 1
ATOM 863 O O . SER A 1 104 ? 2.959 35.817 27.523 1.00 34.22 104 SER A O 1
ATOM 865 N N . ASN A 1 105 ? 4.218 34.609 26.117 1.00 33.06 105 ASN A N 1
ATOM 866 C CA . ASN A 1 105 ? 3.117 34.140 25.275 1.00 33.06 105 ASN A CA 1
ATOM 867 C C . ASN A 1 105 ? 2.693 32.681 25.531 1.00 33.06 105 ASN A C 1
ATOM 869 O O . ASN A 1 105 ? 1.789 32.205 24.856 1.00 33.06 105 ASN A O 1
ATOM 873 N N . LEU A 1 106 ? 3.291 31.972 26.496 1.00 35.97 106 LEU A N 1
ATOM 874 C CA . LEU A 1 106 ? 2.929 30.575 26.805 1.00 35.97 106 LEU A CA 1
ATOM 875 C C . LEU A 1 106 ? 2.083 30.403 28.076 1.00 35.97 106 LEU A C 1
ATOM 877 O O . LEU A 1 106 ? 1.813 29.277 28.480 1.00 35.97 106 LEU A O 1
ATOM 881 N N . SER A 1 107 ? 1.657 31.493 28.725 1.00 40.25 107 SER A N 1
ATOM 882 C CA . SER A 1 107 ? 0.947 31.388 30.011 1.00 40.25 107 SER A CA 1
ATOM 883 C C . SER A 1 107 ? 0.019 32.568 30.351 1.00 40.25 107 SER A C 1
ATOM 885 O O . SER A 1 107 ? -0.311 32.759 31.521 1.00 40.25 107 SER A O 1
ATOM 887 N N . ALA A 1 108 ? -0.404 33.381 29.379 1.00 35.25 108 ALA A N 1
ATOM 888 C CA . ALA A 1 108 ? -1.211 34.575 29.664 1.00 35.25 108 ALA A CA 1
ATOM 889 C C . ALA A 1 108 ? -2.739 34.357 29.611 1.00 35.25 108 ALA A C 1
ATOM 891 O O . ALA A 1 108 ? -3.474 35.240 30.040 1.00 35.25 108 ALA A O 1
ATOM 892 N N . ASP A 1 109 ? -3.238 33.206 29.140 1.00 35.56 109 ASP A N 1
ATOM 893 C CA . ASP A 1 109 ? -4.681 32.899 29.115 1.00 35.56 109 ASP A CA 1
ATOM 894 C C . ASP A 1 109 ? -5.137 31.929 30.222 1.00 35.56 109 ASP A C 1
ATOM 896 O O . ASP A 1 109 ? -6.298 31.531 30.254 1.00 35.56 109 ASP A O 1
ATOM 900 N N . GLY A 1 110 ? -4.254 31.552 31.156 1.00 34.47 110 GLY A N 1
ATOM 901 C CA . GLY A 1 110 ? -4.625 30.713 32.300 1.00 34.47 110 GLY A CA 1
ATOM 902 C C . GLY A 1 110 ? -5.016 29.273 31.945 1.00 34.47 110 GLY A C 1
ATOM 903 O O . GLY A 1 110 ? -5.489 28.546 32.816 1.00 34.47 110 GLY A O 1
ATOM 904 N N . LYS A 1 111 ? -4.776 28.814 30.711 1.00 36.00 111 LYS A N 1
ATOM 905 C CA . LYS A 1 111 ? -4.991 27.419 30.304 1.00 36.00 111 LYS A CA 1
ATOM 906 C C . LYS A 1 111 ? -3.799 26.550 30.691 1.00 36.00 111 LYS A C 1
ATOM 908 O O . LYS A 1 111 ? -3.113 25.976 29.851 1.00 36.00 111 LYS A O 1
ATOM 913 N N . ALA A 1 112 ? -3.549 26.425 31.991 1.00 37.31 112 ALA A N 1
ATOM 914 C CA . ALA A 1 112 ? -2.962 25.180 32.464 1.00 37.31 112 ALA A CA 1
ATOM 915 C C . ALA A 1 112 ? -3.987 24.093 32.115 1.00 37.31 112 ALA A C 1
ATOM 917 O O . ALA A 1 112 ? -5.102 24.119 32.632 1.00 37.31 112 ALA A O 1
ATOM 918 N N . TRP A 1 113 ? -3.661 23.228 31.157 1.00 36.00 113 TRP A N 1
ATOM 919 C CA . TRP A 1 113 ? -4.550 22.168 30.699 1.00 36.00 113 TRP A CA 1
ATOM 920 C C . TRP A 1 113 ? -4.779 21.190 31.856 1.00 36.00 113 TRP A C 1
ATOM 922 O O . TRP A 1 113 ? -4.031 20.235 32.039 1.00 36.00 113 TRP A O 1
ATOM 932 N N . PHE A 1 114 ? -5.811 21.437 32.661 1.00 35.47 114 PHE A N 1
ATOM 933 C CA . PHE A 1 114 ? -6.476 20.389 33.418 1.00 35.47 114 PHE A CA 1
ATOM 934 C C . PHE A 1 114 ? -7.190 19.517 32.384 1.00 35.47 114 PHE A C 1
ATOM 936 O O . PHE A 1 114 ? -8.346 19.760 32.041 1.00 35.47 114 PHE A O 1
ATOM 943 N N . ILE A 1 115 ? -6.469 18.559 31.800 1.00 37.53 115 ILE A N 1
ATOM 944 C CA . ILE A 1 115 ? -7.098 17.537 30.969 1.00 37.53 115 ILE A CA 1
ATOM 945 C C . ILE A 1 115 ? -7.818 16.607 31.943 1.00 37.53 115 ILE A C 1
ATOM 947 O O . ILE A 1 115 ? -7.189 15.908 32.733 1.00 37.53 115 ILE A O 1
ATOM 951 N N . HIS A 1 116 ? -9.147 16.673 31.945 1.00 33.06 116 HIS A N 1
ATOM 952 C CA . HIS A 1 116 ? -10.002 15.791 32.735 1.00 33.06 116 HIS A CA 1
ATOM 953 C C . HIS A 1 116 ? -9.655 14.315 32.426 1.00 33.06 116 HIS A C 1
ATOM 955 O O . HIS A 1 116 ? -9.402 14.017 31.259 1.00 33.06 116 HIS A O 1
ATOM 961 N N . PRO A 1 117 ? -9.683 13.370 33.387 1.00 36.75 117 PRO A N 1
ATOM 962 C CA . PRO A 1 117 ? -9.295 11.969 33.150 1.00 36.75 117 PRO A CA 1
ATOM 963 C C . PRO A 1 117 ? -10.034 11.314 31.972 1.00 36.75 117 PRO A C 1
ATOM 965 O O . PRO A 1 117 ? -9.445 10.601 31.170 1.00 36.75 117 PRO A O 1
ATOM 968 N N . VAL A 1 118 ? -11.313 11.653 31.791 1.00 36.28 118 VAL A N 1
ATOM 969 C CA . VAL A 1 118 ? -12.116 11.220 30.631 1.00 36.28 118 VAL A CA 1
ATOM 970 C C . VAL A 1 118 ? -11.568 11.770 29.305 1.00 36.28 118 VAL A C 1
ATOM 972 O O . VAL A 1 118 ? -11.496 11.044 28.322 1.00 36.28 118 VAL A O 1
ATOM 975 N N . ALA A 1 119 ? -11.100 13.021 29.283 1.00 33.88 119 ALA A N 1
ATOM 976 C CA . ALA A 1 119 ? -10.459 13.603 28.105 1.00 33.88 119 ALA A CA 1
ATOM 977 C C . ALA A 1 119 ? -9.064 13.002 27.842 1.00 33.88 119 ALA A C 1
ATOM 979 O O . ALA A 1 119 ? -8.635 12.969 26.695 1.00 33.88 119 ALA A O 1
ATOM 980 N N . MET A 1 120 ? -8.376 12.487 28.872 1.00 39.00 120 MET A N 1
ATOM 981 C CA . MET A 1 120 ? -7.161 11.673 28.719 1.00 39.00 120 MET A CA 1
ATOM 982 C C . MET A 1 120 ? -7.477 10.303 28.105 1.00 39.00 120 MET A C 1
ATOM 984 O O . MET A 1 120 ? -6.7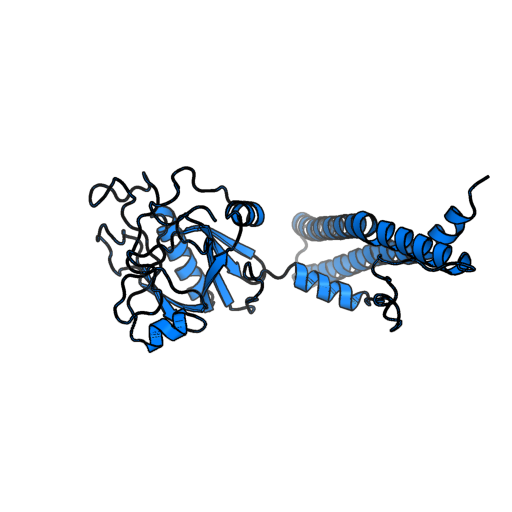52 9.874 27.221 1.00 39.00 120 MET A O 1
ATOM 988 N N . ILE A 1 121 ? -8.568 9.635 28.496 1.00 39.69 121 ILE A N 1
ATOM 989 C CA . ILE A 1 121 ? -9.001 8.366 27.876 1.00 39.69 121 ILE A CA 1
ATOM 990 C C . ILE A 1 121 ? -9.333 8.571 26.394 1.00 39.69 121 ILE A C 1
ATOM 992 O O . ILE A 1 121 ? -8.871 7.798 25.556 1.00 39.69 121 ILE A O 1
ATOM 996 N N . ASP A 1 122 ? -10.052 9.640 26.048 1.00 35.94 122 ASP A N 1
ATOM 997 C CA . ASP A 1 122 ? -10.304 9.995 24.647 1.00 35.94 122 ASP A CA 1
ATOM 998 C C . ASP A 1 122 ? -9.001 10.338 23.907 1.00 35.94 122 ASP A C 1
ATOM 1000 O O . ASP A 1 122 ? -8.802 9.901 22.775 1.00 35.94 122 ASP A O 1
ATOM 1004 N N . TYR A 1 123 ? -8.064 11.030 24.560 1.00 34.09 123 TYR A N 1
ATOM 1005 C CA . TYR A 1 123 ? -6.732 11.317 24.019 1.00 34.09 123 TYR A CA 1
ATOM 1006 C C . TYR A 1 123 ? -5.899 10.039 23.790 1.00 34.09 123 TYR A C 1
ATOM 1008 O O . TYR A 1 123 ? -5.292 9.883 22.733 1.00 34.09 123 TYR A O 1
ATOM 1016 N N . PHE A 1 124 ? -5.927 9.068 24.708 1.00 38.06 124 PHE A N 1
ATOM 1017 C CA . PHE A 1 124 ? -5.260 7.771 24.548 1.00 38.06 124 PHE A CA 1
ATOM 1018 C C . PHE A 1 124 ? -5.951 6.873 23.517 1.00 38.06 124 PHE A C 1
ATOM 1020 O O . PHE A 1 124 ? -5.277 6.118 22.815 1.00 38.06 124 PHE A O 1
ATOM 1027 N N . ASN A 1 125 ? -7.275 6.967 23.377 1.00 41.09 125 ASN A N 1
ATOM 1028 C CA . ASN A 1 125 ? -8.011 6.302 22.305 1.00 41.09 125 ASN A CA 1
ATOM 1029 C C . ASN A 1 125 ? -7.625 6.886 20.940 1.00 41.09 125 ASN A C 1
ATOM 1031 O O . ASN A 1 125 ? -7.387 6.120 20.008 1.00 41.09 125 ASN A O 1
ATOM 1035 N N . VAL A 1 126 ? -7.449 8.208 20.834 1.00 41.34 126 VAL A N 1
ATOM 1036 C CA . VAL A 1 126 ? -6.880 8.865 19.643 1.00 41.34 126 VAL A CA 1
ATOM 1037 C C . VAL A 1 126 ? -5.442 8.391 19.379 1.00 41.34 126 VAL A C 1
ATOM 1039 O O . VAL A 1 126 ? -5.125 8.083 18.237 1.00 41.34 126 VAL A O 1
ATOM 1042 N N . ILE A 1 127 ? -4.605 8.205 20.408 1.00 46.09 127 ILE A N 1
ATOM 1043 C CA . ILE A 1 127 ? -3.231 7.671 20.262 1.00 46.09 127 ILE A CA 1
ATOM 1044 C C . ILE A 1 127 ? -3.208 6.194 19.815 1.00 46.09 127 ILE A C 1
ATOM 1046 O O . ILE A 1 127 ? -2.277 5.767 19.133 1.00 46.09 127 ILE A O 1
ATOM 1050 N N . LYS A 1 128 ? -4.225 5.392 20.157 1.00 55.22 128 LYS A N 1
ATOM 1051 C CA . LYS A 1 128 ? -4.358 3.999 19.680 1.00 55.22 128 LYS A CA 1
ATOM 1052 C C . LYS A 1 128 ? -4.947 3.883 18.275 1.00 55.22 128 LYS A C 1
ATOM 1054 O O . LYS A 1 128 ? -4.878 2.810 17.676 1.00 55.22 128 LYS A O 1
ATOM 1059 N N . THR A 1 129 ? -5.553 4.951 17.773 1.00 67.94 129 THR A N 1
ATOM 1060 C CA . THR A 1 129 ? -6.240 4.965 16.487 1.00 67.94 129 THR A CA 1
ATOM 1061 C C . THR A 1 129 ? -5.202 5.102 15.382 1.00 67.94 129 THR A C 1
ATOM 1063 O O . THR A 1 129 ? -4.457 6.077 15.331 1.00 67.94 129 THR A O 1
ATOM 1066 N N . ARG A 1 130 ? -5.128 4.114 14.490 1.00 86.50 130 ARG A N 1
ATOM 1067 C CA . ARG A 1 130 ? -4.186 4.167 13.367 1.00 86.50 130 ARG A CA 1
ATOM 1068 C C . ARG A 1 130 ? -4.627 5.208 12.351 1.00 86.50 130 ARG A C 1
ATOM 1070 O O . ARG A 1 130 ? -5.806 5.299 12.016 1.00 86.50 130 ARG A O 1
ATOM 1077 N N . THR A 1 131 ? -3.661 5.943 11.827 1.00 91.25 131 THR A N 1
ATOM 1078 C CA . THR A 1 131 ? -3.861 6.985 10.823 1.00 91.25 131 THR A CA 1
ATOM 1079 C C . THR A 1 131 ? -2.928 6.758 9.636 1.00 91.25 131 THR A C 1
ATOM 1081 O O . THR A 1 131 ? -1.999 5.941 9.690 1.00 91.25 131 THR A O 1
ATOM 1084 N N . THR A 1 132 ? -3.194 7.454 8.529 1.00 93.81 132 THR A N 1
ATOM 1085 C CA . THR A 1 132 ? -2.199 7.606 7.457 1.00 93.81 132 THR A CA 1
ATOM 1086 C C . THR A 1 132 ? -0.956 8.308 7.999 1.00 93.81 132 THR A C 1
ATOM 1088 O O . THR A 1 132 ? -1.003 8.906 9.072 1.00 93.81 132 THR A O 1
ATOM 1091 N N . PHE A 1 133 ? 0.178 8.196 7.311 1.00 93.75 133 PHE A N 1
ATOM 1092 C CA . PHE A 1 133 ? 1.452 8.634 7.885 1.00 93.75 133 PHE A CA 1
ATOM 1093 C C . PHE A 1 133 ? 1.494 10.160 8.068 1.00 93.75 133 PHE A C 1
ATOM 1095 O O . PHE A 1 133 ? 2.004 10.653 9.067 1.00 93.75 133 PHE A O 1
ATOM 1102 N N . ASP A 1 134 ? 0.871 10.899 7.153 1.00 90.88 134 ASP A N 1
ATOM 1103 C CA . ASP A 1 134 ? 0.587 12.334 7.258 1.00 90.88 134 ASP A CA 1
ATOM 1104 C C . ASP A 1 134 ? -0.611 12.703 8.159 1.00 90.88 134 ASP A C 1
ATOM 1106 O O . ASP A 1 134 ? -1.038 13.858 8.164 1.00 90.88 134 ASP A O 1
ATOM 1110 N N . GLU A 1 135 ? -1.194 11.729 8.863 1.00 91.25 135 GLU A N 1
ATOM 1111 C CA . GLU A 1 135 ? -2.357 11.857 9.753 1.00 91.25 135 GLU A CA 1
ATOM 1112 C C . GLU A 1 135 ? -3.646 12.373 9.085 1.00 91.25 135 GLU A C 1
ATOM 1114 O O . GLU A 1 135 ? -4.636 12.671 9.756 1.00 91.25 135 GLU A O 1
ATOM 1119 N N . LYS A 1 136 ? -3.687 12.457 7.752 1.00 91.50 136 LYS A N 1
ATOM 1120 C CA . LYS A 1 136 ? -4.819 13.039 7.022 1.00 91.50 136 LYS A CA 1
ATOM 1121 C C . LYS A 1 136 ? -6.087 12.198 7.083 1.00 91.50 136 LYS A C 1
ATOM 1123 O O . LYS A 1 136 ? -7.187 12.752 7.021 1.00 91.50 136 LYS A O 1
ATOM 1128 N N . TYR A 1 137 ? -5.946 10.877 7.141 1.00 92.88 137 TYR A N 1
ATOM 1129 C CA . TYR A 1 137 ? -7.074 9.961 7.197 1.00 92.88 137 TYR A CA 1
ATOM 1130 C C . TYR A 1 137 ? -6.994 9.056 8.415 1.00 92.88 137 TYR A C 1
ATOM 1132 O O . TYR A 1 137 ? -5.985 8.406 8.686 1.00 92.88 137 TYR A O 1
ATOM 1140 N N . ILE A 1 138 ? -8.129 8.984 9.097 1.00 92.81 138 ILE A N 1
ATOM 1141 C CA . ILE A 1 138 ? -8.404 8.059 10.182 1.00 92.81 138 ILE A CA 1
ATOM 1142 C C . ILE A 1 138 ? -9.488 7.110 9.665 1.00 92.81 138 ILE A C 1
ATOM 1144 O O . ILE A 1 138 ? -10.560 7.605 9.308 1.00 92.81 138 ILE A O 1
ATOM 1148 N N . PRO A 1 139 ? -9.256 5.787 9.591 1.00 93.19 139 PRO A N 1
ATOM 1149 C CA . PRO A 1 139 ? -10.280 4.857 9.139 1.00 93.19 139 PRO A CA 1
ATOM 1150 C C . PRO A 1 139 ? -11.517 4.923 10.038 1.00 93.19 139 PRO A C 1
ATOM 1152 O O . PRO A 1 139 ? -11.408 4.962 11.269 1.00 93.19 139 PRO A O 1
ATOM 1155 N N . GLU A 1 140 ? -12.701 4.915 9.434 1.00 92.88 140 GLU A N 1
ATOM 1156 C CA . GLU A 1 140 ? -13.935 4.541 10.131 1.00 92.88 140 GLU A CA 1
ATOM 1157 C C . GLU A 1 140 ? -13.966 3.025 10.410 1.00 92.88 140 GLU A C 1
ATOM 1159 O O . GLU A 1 140 ? -13.145 2.267 9.895 1.00 92.88 140 GLU A O 1
ATOM 1164 N N . ASP A 1 141 ? -14.903 2.550 11.236 1.00 89.75 141 ASP A N 1
ATOM 1165 C CA . ASP A 1 141 ? -14.913 1.154 11.719 1.00 89.75 141 ASP A CA 1
ATOM 1166 C C . ASP A 1 141 ? -15.036 0.113 10.586 1.00 89.75 141 ASP A C 1
ATOM 1168 O O . ASP A 1 141 ? -14.551 -1.021 10.686 1.00 89.75 141 ASP A O 1
ATOM 1172 N N . ASN A 1 142 ? -15.674 0.489 9.476 1.00 94.31 142 ASN A N 1
ATOM 1173 C CA . ASN A 1 142 ? -15.807 -0.337 8.278 1.00 94.31 142 ASN A CA 1
ATOM 1174 C C . ASN A 1 142 ? -14.774 -0.001 7.189 1.00 94.31 142 ASN A C 1
ATOM 1176 O O . ASN A 1 142 ? -14.848 -0.579 6.103 1.00 94.31 142 ASN A O 1
ATOM 1180 N N . GLU A 1 143 ? -13.835 0.910 7.436 1.00 97.88 143 GLU A N 1
ATOM 1181 C CA . GLU A 1 143 ? -12.841 1.333 6.456 1.00 97.88 143 GLU A CA 1
ATOM 1182 C C . GLU A 1 143 ? -11.485 0.667 6.683 1.00 97.88 143 GLU A C 1
ATOM 1184 O O . GLU A 1 143 ? -11.047 0.421 7.804 1.00 97.88 143 GLU A O 1
ATOM 1189 N N . VAL A 1 144 ? -10.799 0.397 5.578 1.00 98.62 144 VAL A N 1
ATOM 1190 C CA . VAL A 1 144 ? -9.412 -0.063 5.543 1.00 98.62 144 VAL A CA 1
ATOM 1191 C C . VAL A 1 144 ? -8.655 0.817 4.562 1.00 98.62 144 VAL A C 1
ATOM 1193 O O . VAL A 1 144 ? -9.152 1.118 3.473 1.00 98.62 144 VAL A O 1
ATOM 1196 N N . TYR A 1 145 ? -7.432 1.190 4.921 1.00 98.75 145 TYR A N 1
ATOM 1197 C CA . TYR A 1 145 ? -6.538 1.947 4.059 1.00 98.75 145 TYR A CA 1
ATOM 1198 C C . TYR A 1 145 ? -5.379 1.072 3.601 1.00 98.75 145 TYR A C 1
ATOM 1200 O O . TYR A 1 145 ? -4.689 0.461 4.409 1.00 98.75 145 TYR A O 1
ATOM 1208 N N . ILE A 1 146 ? -5.157 1.050 2.288 1.00 98.88 146 ILE A N 1
ATOM 1209 C CA . ILE A 1 146 ? -3.885 0.697 1.662 1.00 98.88 146 ILE A CA 1
ATOM 1210 C C . ILE A 1 146 ? -3.093 2.001 1.544 1.00 98.88 146 ILE A C 1
ATOM 1212 O O . ILE A 1 146 ? -3.276 2.762 0.591 1.00 98.88 146 ILE A O 1
ATOM 1216 N N . ASN A 1 147 ? -2.259 2.292 2.531 1.00 98.88 147 ASN A N 1
ATOM 1217 C CA . ASN A 1 147 ? -1.459 3.504 2.557 1.00 98.88 147 ASN A CA 1
ATOM 1218 C C . ASN A 1 147 ? -0.097 3.281 1.904 1.00 98.88 147 ASN A C 1
ATOM 1220 O O . ASN A 1 147 ? 0.598 2.332 2.254 1.00 98.88 147 ASN A O 1
ATOM 1224 N N . VAL A 1 148 ? 0.282 4.140 0.962 1.00 98.88 148 VAL A N 1
ATOM 1225 C CA . VAL A 1 148 ? 1.519 4.029 0.185 1.00 98.88 148 VAL A CA 1
ATOM 1226 C C . VAL A 1 148 ? 2.340 5.289 0.389 1.00 98.88 148 VAL A C 1
ATOM 1228 O O . VAL A 1 148 ? 2.010 6.351 -0.140 1.00 98.88 148 VAL A O 1
ATOM 1231 N N . ILE A 1 149 ? 3.429 5.154 1.137 1.00 98.69 149 ILE A N 1
ATOM 1232 C CA . ILE A 1 149 ? 4.311 6.257 1.493 1.00 98.69 149 ILE A CA 1
ATOM 1233 C C . ILE A 1 149 ? 5.592 6.099 0.698 1.00 98.69 149 ILE A C 1
ATOM 1235 O O . ILE A 1 149 ? 6.300 5.109 0.835 1.00 98.69 149 ILE A O 1
ATOM 1239 N N . VAL A 1 150 ? 5.896 7.072 -0.149 1.00 97.56 150 VAL A N 1
ATOM 1240 C CA . VAL A 1 150 ? 7.037 7.017 -1.068 1.00 97.56 150 VAL A CA 1
ATOM 1241 C C . VAL A 1 150 ? 7.733 8.374 -1.099 1.00 97.56 150 VAL A C 1
ATOM 1243 O O . VAL A 1 150 ? 7.063 9.404 -0.979 1.00 97.56 150 VAL A O 1
ATOM 1246 N N . PRO A 1 151 ? 9.059 8.427 -1.314 1.00 96.44 151 PRO A N 1
ATOM 1247 C CA . PRO A 1 151 ? 9.760 9.699 -1.391 1.00 96.44 151 PRO A CA 1
ATOM 1248 C C . PRO A 1 151 ? 9.145 10.597 -2.470 1.00 96.44 151 PRO A C 1
ATOM 1250 O O . PRO A 1 151 ? 8.765 10.120 -3.550 1.00 96.44 151 PRO A O 1
ATOM 1253 N N . SER A 1 152 ? 9.096 11.904 -2.220 1.00 94.19 152 SER A N 1
ATOM 1254 C CA . SER A 1 152 ? 8.580 12.900 -3.175 1.00 94.19 152 SER A CA 1
ATOM 1255 C C . SER A 1 152 ? 9.288 12.827 -4.533 1.00 94.19 152 SER A C 1
ATOM 1257 O O . SER A 1 152 ? 8.675 12.960 -5.595 1.00 94.19 152 SER A O 1
ATOM 1259 N N . HIS A 1 153 ? 10.580 12.498 -4.515 1.00 92.75 153 HIS A N 1
ATOM 1260 C CA . HIS A 1 153 ? 11.382 12.319 -5.713 1.00 92.75 153 HIS A CA 1
ATOM 1261 C C . HIS A 1 153 ? 11.138 10.983 -6.440 1.00 92.75 153 HIS A C 1
ATOM 1263 O O . HIS A 1 153 ? 11.686 10.814 -7.523 1.00 92.75 153 HIS A O 1
ATOM 1269 N N . ARG A 1 154 ? 10.347 10.034 -5.911 1.00 94.38 154 ARG A N 1
ATOM 1270 C CA . ARG A 1 154 ? 9.987 8.712 -6.503 1.00 94.38 154 ARG A CA 1
ATOM 1271 C C . ARG A 1 154 ? 11.151 7.821 -6.951 1.00 94.38 154 ARG A C 1
ATOM 1273 O O . ARG A 1 154 ? 10.971 6.873 -7.706 1.00 94.38 154 ARG A O 1
ATOM 1280 N N . GLY A 1 155 ? 12.368 8.150 -6.537 1.00 94.31 155 GLY A N 1
ATOM 1281 C CA . GLY A 1 155 ? 13.577 7.435 -6.945 1.00 94.31 155 GLY A CA 1
ATOM 1282 C C . GLY A 1 155 ? 13.873 6.200 -6.108 1.00 94.31 155 GLY A C 1
ATOM 1283 O O . GLY A 1 155 ? 14.785 5.467 -6.464 1.00 94.31 155 GLY A O 1
ATOM 1284 N N . LEU A 1 156 ? 13.147 6.002 -5.015 1.00 96.69 156 LEU A N 1
ATOM 1285 C CA . LEU A 1 156 ? 13.244 4.841 -4.142 1.00 96.69 156 LEU A CA 1
ATOM 1286 C C . LEU A 1 156 ? 11.847 4.273 -3.919 1.00 96.69 156 LEU A C 1
ATOM 1288 O O . LEU A 1 156 ? 10.839 4.964 -4.116 1.00 96.69 156 LEU A O 1
ATOM 1292 N N . GLU A 1 157 ? 11.828 3.015 -3.517 1.00 98.12 157 GLU A N 1
ATOM 1293 C CA . GLU A 1 157 ? 10.659 2.337 -2.986 1.00 98.12 157 GLU A CA 1
ATOM 1294 C C . GLU A 1 157 ? 10.305 2.903 -1.607 1.00 98.12 157 GLU A C 1
ATOM 1296 O O . GLU A 1 157 ? 11.128 3.513 -0.918 1.00 98.12 157 GLU A O 1
ATOM 1301 N N . GLY A 1 158 ? 9.067 2.689 -1.188 1.00 98.31 158 GLY A N 1
ATOM 1302 C CA . GLY A 1 158 ? 8.607 3.047 0.143 1.00 98.31 158 GLY A CA 1
ATOM 1303 C C . GLY A 1 158 ? 7.569 2.059 0.674 1.00 98.31 158 GLY A C 1
ATOM 1304 O O . GLY A 1 158 ? 7.153 1.154 -0.060 1.00 98.31 158 GLY A O 1
ATOM 1305 N N . PRO A 1 159 ? 7.168 2.179 1.949 1.00 98.75 159 PRO A N 1
ATOM 1306 C CA . PRO A 1 159 ? 6.215 1.256 2.547 1.00 98.75 159 PRO A CA 1
ATOM 1307 C C . PRO A 1 159 ? 4.817 1.336 1.918 1.00 98.75 159 PRO A C 1
ATOM 1309 O O . PRO A 1 159 ? 4.264 2.418 1.713 1.00 98.75 159 PRO A O 1
ATOM 1312 N N . LEU A 1 160 ? 4.211 0.169 1.699 1.00 98.88 160 LEU A N 1
ATOM 1313 C CA . LEU A 1 160 ? 2.768 -0.012 1.557 1.00 98.88 160 LEU A CA 1
ATOM 1314 C C . LEU A 1 160 ? 2.247 -0.722 2.802 1.00 98.88 160 LEU A C 1
ATOM 1316 O O . LEU A 1 160 ? 2.660 -1.843 3.100 1.00 98.88 160 LEU A O 1
ATOM 1320 N N . ILE A 1 161 ? 1.329 -0.076 3.513 1.00 98.75 161 ILE A N 1
ATOM 1321 C CA . ILE A 1 161 ? 0.761 -0.541 4.776 1.00 98.75 161 ILE A CA 1
ATOM 1322 C C . ILE A 1 161 ? -0.747 -0.695 4.612 1.00 98.75 161 ILE A C 1
ATOM 1324 O O . ILE A 1 161 ? -1.422 0.242 4.195 1.00 98.75 161 ILE A O 1
ATOM 1328 N N . VAL A 1 162 ? -1.288 -1.862 4.954 1.00 98.81 162 VAL A N 1
ATOM 1329 C CA . VAL A 1 162 ? -2.737 -2.095 4.987 1.00 98.81 162 VAL A CA 1
ATOM 1330 C C . VAL A 1 162 ? -3.194 -2.119 6.431 1.00 98.81 162 VAL A C 1
ATOM 1332 O O . VAL A 1 162 ? -2.734 -2.969 7.193 1.00 98.81 162 VAL A O 1
ATOM 1335 N N . PHE A 1 163 ? -4.085 -1.212 6.812 1.00 97.75 163 PHE A N 1
ATOM 1336 C CA . PHE A 1 163 ? -4.553 -1.097 8.190 1.00 97.75 163 PHE A CA 1
ATOM 1337 C C . PHE A 1 163 ? -6.007 -0.643 8.278 1.00 97.75 163 PHE A C 1
ATOM 1339 O O . PHE A 1 163 ? -6.514 0.038 7.382 1.00 97.75 163 PHE A O 1
ATOM 1346 N N . ASP A 1 164 ? -6.659 -1.005 9.376 1.00 95.62 164 ASP A N 1
ATOM 1347 C CA . ASP A 1 164 ? -7.863 -0.330 9.848 1.00 95.62 164 ASP A CA 1
ATOM 1348 C C . ASP A 1 164 ? -7.558 0.470 11.117 1.00 95.62 164 ASP A C 1
ATOM 1350 O O . ASP A 1 164 ? -6.405 0.609 11.529 1.00 95.62 164 ASP A O 1
ATOM 1354 N N . ARG A 1 165 ? -8.602 1.008 11.746 1.00 89.56 165 ARG A N 1
ATOM 1355 C CA . ARG A 1 165 ? -8.486 1.821 12.957 1.00 89.56 165 ARG A CA 1
ATOM 1356 C C . ARG A 1 165 ? -7.662 1.159 14.072 1.00 89.56 165 ARG A C 1
ATOM 1358 O O . ARG A 1 165 ? -7.035 1.874 14.851 1.00 89.56 165 ARG A O 1
ATOM 1365 N N . SER A 1 166 ? -7.665 -0.170 14.166 1.00 84.88 166 SER A N 1
ATOM 1366 C CA . SER A 1 166 ? -7.107 -0.924 15.290 1.00 84.88 166 SER A CA 1
ATOM 1367 C C . SER A 1 166 ? -5.801 -1.637 14.941 1.00 84.88 166 SER A C 1
ATOM 1369 O O . SER A 1 166 ? -4.860 -1.653 15.741 1.00 84.88 166 SER A O 1
ATOM 1371 N N . GLU A 1 167 ? -5.688 -2.215 13.748 1.00 89.69 167 GLU A N 1
ATOM 1372 C CA . GLU A 1 167 ? -4.586 -3.121 13.417 1.00 89.69 167 GLU A CA 1
ATOM 1373 C C . GLU A 1 167 ? -3.960 -2.871 12.043 1.00 89.69 167 GLU A C 1
ATOM 1375 O O . GLU A 1 167 ? -4.587 -2.357 11.120 1.00 89.69 167 GLU A O 1
ATOM 1380 N N . ILE A 1 168 ? -2.683 -3.249 11.913 1.00 95.25 168 ILE A N 1
ATOM 1381 C CA . ILE A 1 168 ? -2.011 -3.358 10.616 1.00 95.25 168 ILE A CA 1
ATOM 1382 C C . ILE A 1 168 ? -2.115 -4.815 10.175 1.00 95.25 168 ILE A C 1
ATOM 1384 O O . ILE A 1 168 ? -1.570 -5.699 10.832 1.00 95.25 168 ILE A O 1
ATOM 1388 N N . TYR A 1 169 ? -2.752 -5.043 9.034 1.00 96.19 169 TYR A N 1
ATOM 1389 C CA . TYR A 1 169 ? -2.920 -6.360 8.429 1.00 96.19 169 TYR A CA 1
ATOM 1390 C C . TYR A 1 169 ? -1.713 -6.810 7.619 1.00 96.19 169 TYR A C 1
ATOM 1392 O O . TYR A 1 169 ? -1.415 -8.000 7.560 1.00 96.19 169 TYR A O 1
ATOM 1400 N N . PHE A 1 170 ? -1.072 -5.876 6.916 1.00 98.25 170 PHE A N 1
ATOM 1401 C CA . PHE A 1 170 ? -0.081 -6.211 5.902 1.00 98.25 170 PHE A CA 1
ATOM 1402 C C . PHE A 1 170 ? 0.895 -5.062 5.680 1.00 98.25 170 PHE A C 1
ATOM 1404 O O . PHE A 1 170 ? 0.525 -3.891 5.778 1.00 98.25 170 PHE A O 1
ATOM 1411 N N . LYS A 1 171 ? 2.149 -5.407 5.386 1.00 98.50 171 LYS A N 1
ATOM 1412 C CA . LYS A 1 171 ? 3.233 -4.465 5.105 1.00 98.50 171 LYS A CA 1
ATOM 1413 C C . LYS A 1 171 ? 4.056 -5.003 3.944 1.00 98.50 171 LYS A C 1
ATOM 1415 O O . LYS A 1 171 ? 4.400 -6.181 3.934 1.00 98.50 171 LYS A O 1
ATOM 1420 N N . THR A 1 172 ? 4.397 -4.153 2.987 1.00 98.62 172 THR A N 1
ATOM 1421 C CA . THR A 1 172 ? 5.296 -4.510 1.885 1.00 98.62 172 THR A CA 1
ATOM 1422 C C . THR A 1 172 ? 5.972 -3.271 1.301 1.00 98.62 172 THR A C 1
ATOM 1424 O O . THR A 1 172 ? 5.790 -2.161 1.799 1.00 98.62 172 THR A O 1
ATOM 1427 N N . HIS A 1 173 ? 6.754 -3.465 0.246 1.00 98.75 173 HIS A N 1
ATOM 1428 C CA . HIS A 1 173 ? 7.456 -2.428 -0.501 1.00 98.75 173 HIS A CA 1
ATOM 1429 C C . HIS A 1 173 ? 6.666 -2.056 -1.752 1.00 98.75 173 HIS A C 1
ATOM 1431 O O . HIS A 1 173 ? 6.093 -2.920 -2.424 1.00 98.75 173 HIS A O 1
ATOM 1437 N N . ALA A 1 174 ? 6.646 -0.767 -2.071 1.00 98.69 174 ALA A N 1
ATOM 1438 C CA . ALA A 1 174 ? 5.959 -0.237 -3.232 1.00 98.69 174 ALA A CA 1
ATOM 1439 C C . ALA A 1 174 ? 6.795 0.804 -3.980 1.00 98.69 174 ALA A C 1
ATOM 1441 O O . ALA A 1 174 ? 7.497 1.621 -3.382 1.00 98.69 174 ALA A O 1
ATOM 1442 N N . LEU A 1 175 ? 6.661 0.814 -5.308 1.00 98.50 175 LEU A N 1
ATOM 1443 C CA . LEU A 1 175 ? 7.256 1.819 -6.186 1.00 98.50 175 LEU A CA 1
ATOM 1444 C C . LEU A 1 175 ? 6.172 2.572 -6.961 1.00 98.50 175 LEU A C 1
ATOM 1446 O O . LEU A 1 175 ? 5.375 1.971 -7.679 1.00 98.50 175 LEU A O 1
ATOM 1450 N N . CYS A 1 176 ? 6.222 3.900 -6.884 1.00 98.00 176 CYS A N 1
ATOM 1451 C CA . CYS A 1 176 ? 5.283 4.826 -7.530 1.00 98.00 176 CYS A CA 1
ATOM 1452 C C . CYS A 1 176 ? 5.949 5.648 -8.652 1.00 98.00 176 CYS A C 1
ATOM 1454 O O . CYS A 1 176 ? 5.677 6.839 -8.825 1.00 98.00 176 CYS A O 1
ATOM 1456 N N . LEU A 1 177 ? 6.897 5.031 -9.364 1.00 96.19 177 LEU A N 1
ATOM 1457 C CA . LEU A 1 177 ? 7.726 5.681 -10.379 1.00 96.19 177 LEU A CA 1
ATOM 1458 C C . LEU A 1 177 ? 7.168 5.449 -11.785 1.00 96.19 177 LEU A C 1
ATOM 1460 O O . LEU A 1 177 ? 7.080 4.305 -12.239 1.00 96.19 177 LEU A O 1
ATOM 1464 N N . GLY A 1 178 ? 6.869 6.544 -12.480 1.00 94.81 178 GLY A N 1
ATOM 1465 C CA . GLY A 1 178 ? 6.501 6.549 -13.892 1.00 94.81 178 GLY A CA 1
ATOM 1466 C C . GLY A 1 178 ? 7.706 6.690 -14.823 1.00 94.81 178 GLY A C 1
ATOM 1467 O O . GLY A 1 178 ? 8.849 6.856 -14.390 1.00 94.81 178 GLY A O 1
ATOM 1468 N N . THR A 1 179 ? 7.459 6.679 -16.132 1.00 91.31 179 THR A N 1
ATOM 1469 C CA . THR A 1 179 ? 8.457 7.051 -17.152 1.00 91.31 179 THR A CA 1
ATOM 1470 C C . THR A 1 179 ? 8.578 8.568 -17.333 1.00 91.31 179 THR A C 1
ATOM 1472 O O . THR A 1 179 ? 9.568 9.042 -17.891 1.00 91.31 179 THR A O 1
ATOM 1475 N N . ASN A 1 180 ? 7.621 9.339 -16.807 1.00 91.19 180 ASN A N 1
ATOM 1476 C CA . ASN A 1 180 ? 7.625 10.803 -16.761 1.00 91.19 180 ASN A CA 1
ATOM 1477 C C . ASN A 1 180 ? 7.377 11.317 -15.321 1.00 91.19 180 ASN A C 1
ATOM 1479 O O . ASN A 1 180 ? 6.918 10.575 -14.461 1.00 91.19 180 ASN A O 1
ATOM 1483 N N . THR A 1 181 ? 7.648 12.590 -15.029 1.00 92.44 181 THR A N 1
ATOM 1484 C CA . THR A 1 181 ? 7.340 13.209 -13.724 1.00 92.44 181 THR A CA 1
ATOM 1485 C C . THR A 1 181 ? 5.933 13.808 -13.654 1.00 92.44 181 THR A C 1
ATOM 1487 O O . THR A 1 181 ? 5.427 14.061 -12.564 1.00 92.44 181 THR A O 1
ATOM 1490 N N . ASN A 1 182 ? 5.272 14.056 -14.790 1.00 95.12 182 ASN A N 1
ATOM 1491 C CA . ASN A 1 182 ? 3.953 14.685 -14.810 1.00 95.12 182 ASN A CA 1
ATOM 1492 C C . ASN A 1 182 ? 2.844 13.704 -14.390 1.00 95.12 182 ASN A C 1
ATOM 1494 O O . ASN A 1 182 ? 2.388 12.880 -15.182 1.00 95.12 182 ASN A O 1
ATOM 1498 N N . ARG A 1 183 ? 2.368 13.861 -13.155 1.00 95.50 183 ARG A N 1
ATOM 1499 C CA . ARG A 1 183 ? 1.376 12.990 -12.513 1.00 95.50 183 ARG A CA 1
ATOM 1500 C C . ARG A 1 183 ? -0.059 13.156 -13.027 1.00 95.50 183 ARG A C 1
ATOM 1502 O O . ARG A 1 183 ? -0.882 12.277 -12.803 1.00 95.50 183 ARG A O 1
ATOM 1509 N N . THR A 1 184 ? -0.418 14.245 -13.701 1.00 95.94 184 THR A N 1
ATOM 1510 C CA . THR A 1 184 ? -1.840 14.555 -13.978 1.00 95.94 184 THR A CA 1
ATOM 1511 C C . THR A 1 184 ? -2.184 14.651 -15.459 1.00 95.94 184 THR A C 1
ATOM 1513 O O . THR A 1 184 ? -3.336 14.915 -15.806 1.00 95.94 184 THR A O 1
ATOM 1516 N N . LYS A 1 185 ? -1.214 14.419 -16.350 1.00 92.50 185 LYS A N 1
ATOM 1517 C CA . LYS A 1 185 ? -1.419 14.451 -17.801 1.00 92.50 185 LYS A CA 1
ATOM 1518 C C . LYS A 1 185 ? -2.415 13.372 -18.258 1.00 92.50 185 LYS A C 1
ATOM 1520 O O . LYS A 1 185 ? -2.281 12.205 -17.891 1.00 92.50 185 LYS A O 1
ATOM 1525 N N . ALA A 1 186 ? -3.360 13.768 -19.112 1.00 88.69 186 ALA A N 1
ATOM 1526 C CA . ALA A 1 186 ? -4.277 12.868 -19.816 1.00 88.69 186 ALA A CA 1
ATOM 1527 C C . ALA A 1 186 ? -3.509 11.779 -20.582 1.00 88.69 186 ALA A C 1
ATOM 1529 O O . ALA A 1 186 ? -2.518 12.096 -21.250 1.00 88.69 186 ALA A O 1
ATOM 1530 N N . SER A 1 187 ? -3.938 10.516 -20.463 1.00 83.25 187 SER A N 1
ATOM 1531 C CA . SER A 1 187 ? -3.243 9.346 -21.040 1.00 83.25 187 SER A CA 1
ATOM 1532 C C . SER A 1 187 ? -1.724 9.344 -20.776 1.00 83.25 187 SER A C 1
ATOM 1534 O O . SER A 1 187 ? -0.926 8.921 -21.613 1.00 83.25 187 SER A O 1
ATOM 1536 N N . GLY A 1 188 ? -1.315 9.915 -19.638 1.00 83.94 188 GLY A N 1
ATOM 1537 C CA . GLY A 1 188 ? 0.077 10.152 -19.289 1.00 83.94 188 GLY A CA 1
ATOM 1538 C C . GLY A 1 188 ? 0.740 8.947 -18.635 1.00 83.94 188 GLY A C 1
ATOM 1539 O O . GLY A 1 188 ? 0.114 8.183 -17.904 1.00 83.94 188 GLY A O 1
ATOM 1540 N N . ASP A 1 189 ? 2.047 8.856 -18.837 1.00 91.94 189 ASP A N 1
ATOM 1541 C CA . ASP A 1 189 ? 2.943 7.807 -18.356 1.00 91.94 189 ASP A CA 1
ATOM 1542 C C . ASP A 1 189 ? 3.773 8.249 -17.135 1.00 91.94 189 ASP A C 1
ATOM 1544 O O . ASP A 1 189 ? 4.842 7.707 -16.842 1.00 91.94 189 ASP A O 1
ATOM 1548 N N . GLY A 1 190 ? 3.305 9.291 -16.446 1.00 94.19 190 GLY A N 1
ATOM 1549 C CA . GLY A 1 190 ? 4.035 9.913 -15.355 1.00 94.19 190 GLY A CA 1
ATOM 1550 C C . GLY A 1 190 ? 3.989 9.148 -14.040 1.00 94.19 190 GLY A C 1
ATOM 1551 O O . GLY A 1 190 ? 3.359 8.097 -13.932 1.00 94.19 190 GLY A O 1
ATOM 1552 N N . ASP A 1 191 ? 4.642 9.696 -13.022 1.00 97.12 191 ASP A N 1
ATOM 1553 C CA . ASP A 1 191 ? 4.595 9.175 -11.656 1.00 97.12 191 ASP A CA 1
ATOM 1554 C C . ASP A 1 191 ? 3.154 8.957 -11.174 1.00 97.12 191 ASP A C 1
ATOM 1556 O O . ASP A 1 191 ? 2.200 9.578 -11.669 1.00 97.12 191 ASP A O 1
ATOM 1560 N N . THR A 1 192 ? 2.992 8.065 -10.198 1.00 98.00 192 THR A N 1
ATOM 1561 C CA . THR A 1 192 ? 1.692 7.851 -9.558 1.00 98.00 192 THR A CA 1
ATOM 1562 C C . THR A 1 192 ? 1.234 9.160 -8.898 1.00 98.00 192 THR A C 1
ATOM 1564 O O . THR A 1 192 ? 2.029 9.776 -8.181 1.00 98.00 192 THR A O 1
ATOM 1567 N N . PRO A 1 193 ? -0.009 9.617 -9.136 1.00 98.00 193 PRO A N 1
ATOM 1568 C CA . PRO A 1 193 ? -0.556 10.775 -8.436 1.00 98.00 193 PRO A CA 1
ATOM 1569 C C . PRO A 1 193 ? -0.646 10.528 -6.923 1.00 98.00 193 PRO A C 1
ATOM 1571 O O . PRO A 1 193 ? -0.856 9.402 -6.483 1.00 98.00 193 PRO A O 1
ATOM 1574 N N . THR A 1 194 ? -0.535 11.580 -6.118 1.00 98.50 194 THR A N 1
ATOM 1575 C CA . THR A 1 194 ? -0.896 11.535 -4.689 1.00 98.50 194 THR A CA 1
ATOM 1576 C C . THR A 1 194 ? -2.405 11.689 -4.483 1.00 98.50 194 THR A C 1
ATOM 1578 O O . THR A 1 194 ? -3.139 12.114 -5.382 1.00 98.50 194 THR A O 1
ATOM 1581 N N . GLY A 1 195 ? -2.893 11.386 -3.281 1.00 98.25 195 GLY A N 1
ATOM 1582 C CA . GLY A 1 195 ? -4.310 11.523 -2.937 1.00 98.25 195 GLY A CA 1
ATOM 1583 C C . GLY A 1 195 ? -5.001 10.192 -2.673 1.00 98.25 195 GLY A C 1
ATOM 1584 O O . GLY A 1 195 ? -4.392 9.125 -2.757 1.00 98.25 195 GLY A O 1
ATOM 1585 N N . ARG A 1 196 ? -6.282 10.266 -2.297 1.00 98.56 196 ARG A N 1
ATOM 1586 C CA . ARG A 1 196 ? -7.097 9.091 -1.973 1.00 98.56 196 ARG A CA 1
ATOM 1587 C C . ARG A 1 196 ? -7.803 8.574 -3.216 1.00 98.56 196 ARG A C 1
ATOM 1589 O O . ARG A 1 196 ? -8.209 9.344 -4.091 1.00 98.56 196 ARG A O 1
ATOM 1596 N N . THR A 1 197 ? -7.986 7.265 -3.262 1.00 98.75 197 THR A N 1
ATOM 1597 C CA . THR A 1 197 ? -8.653 6.556 -4.347 1.00 98.75 197 THR A CA 1
ATOM 1598 C C . THR A 1 197 ? -9.649 5.544 -3.800 1.00 98.75 197 THR A C 1
ATOM 1600 O O . THR A 1 197 ? -9.452 4.961 -2.729 1.00 98.75 197 THR A O 1
ATOM 1603 N N . LYS A 1 198 ? -10.718 5.318 -4.562 1.00 98.31 198 LYS A N 1
ATOM 1604 C CA . LYS A 1 198 ? -11.571 4.139 -4.411 1.00 98.31 198 LYS A CA 1
ATOM 1605 C C . LYS A 1 198 ? -10.903 2.970 -5.118 1.00 98.31 198 LYS A C 1
ATOM 1607 O O . LYS A 1 198 ? -10.302 3.155 -6.177 1.00 98.31 198 LYS A O 1
ATOM 1612 N N . THR A 1 199 ? -11.028 1.782 -4.538 1.00 98.75 199 THR A N 1
ATOM 1613 C CA . THR A 1 199 ? -10.338 0.589 -5.033 1.00 98.75 199 THR A CA 1
ATOM 1614 C C . THR A 1 199 ? -11.316 -0.455 -5.555 1.00 98.75 199 THR A C 1
ATOM 1616 O O . THR A 1 199 ? -12.437 -0.582 -5.057 1.00 98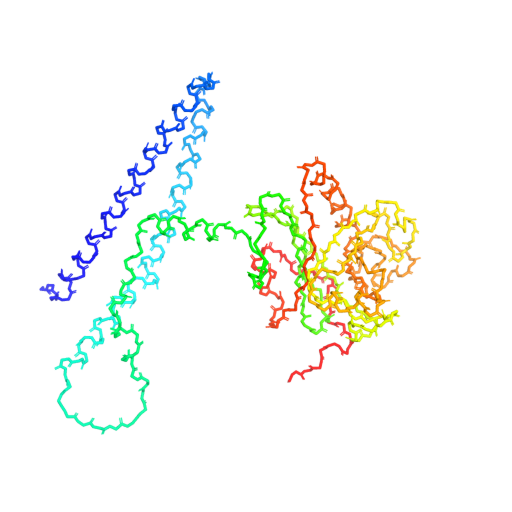.75 199 THR A O 1
ATOM 1619 N N . THR A 1 200 ? -10.900 -1.238 -6.547 1.00 98.69 200 THR A N 1
ATOM 1620 C CA . THR A 1 200 ? -11.611 -2.456 -6.964 1.00 98.69 200 THR A CA 1
ATOM 1621 C C . THR A 1 200 ? -10.606 -3.517 -7.389 1.00 98.69 200 THR A C 1
ATOM 1623 O O . THR A 1 200 ? -9.762 -3.268 -8.246 1.00 98.69 200 THR A O 1
ATOM 1626 N N . TYR A 1 201 ? -10.678 -4.703 -6.784 1.00 98.75 201 TYR A N 1
ATOM 1627 C CA . TYR A 1 201 ? -9.776 -5.807 -7.105 1.00 98.75 201 TYR A CA 1
ATOM 1628 C C . TYR A 1 201 ? -10.341 -6.713 -8.199 1.00 98.75 201 TYR A C 1
ATOM 1630 O O . TYR A 1 201 ? -11.448 -7.238 -8.086 1.00 98.75 201 TYR A O 1
ATOM 1638 N N . TYR A 1 202 ? -9.532 -6.946 -9.231 1.00 98.62 202 TYR A N 1
ATOM 1639 C CA . TYR A 1 202 ? -9.817 -7.860 -10.327 1.00 98.62 202 TYR A CA 1
ATOM 1640 C C . TYR A 1 202 ? -8.789 -9.005 -10.323 1.00 98.62 202 TYR A C 1
ATOM 1642 O O . TYR A 1 202 ? -7.697 -8.848 -10.880 1.00 98.62 202 TYR A O 1
ATOM 1650 N N . PRO A 1 203 ? -9.109 -10.180 -9.748 1.00 97.50 203 PRO A N 1
ATOM 1651 C CA . PRO A 1 203 ? -8.134 -11.257 -9.525 1.00 97.50 203 PRO A CA 1
ATOM 1652 C C . PRO A 1 203 ? -7.592 -11.896 -10.811 1.00 97.50 203 PRO A C 1
ATOM 1654 O O . PRO A 1 203 ? -6.509 -12.472 -10.810 1.00 97.50 203 PRO A O 1
ATOM 1657 N N . ASN A 1 204 ? -8.329 -11.790 -11.920 1.00 97.50 204 ASN A N 1
ATOM 1658 C CA . ASN A 1 204 ? -7.951 -12.389 -13.204 1.00 97.50 204 ASN A CA 1
ATOM 1659 C C . ASN A 1 204 ? -7.419 -11.373 -14.225 1.00 97.50 204 ASN A C 1
ATOM 1661 O O . ASN A 1 204 ? -6.984 -11.767 -15.307 1.00 97.50 204 ASN A O 1
ATOM 1665 N N . ARG A 1 205 ? -7.464 -10.072 -13.916 1.00 97.38 205 ARG A N 1
ATOM 1666 C CA . ARG A 1 205 ? -7.019 -9.029 -14.845 1.00 97.38 205 ARG A CA 1
ATOM 1667 C C . ARG A 1 205 ? -5.497 -9.101 -15.005 1.00 97.38 205 ARG A C 1
ATOM 1669 O O . ARG A 1 205 ? -4.781 -9.204 -14.015 1.00 97.38 205 ARG A O 1
ATOM 1676 N N . HIS A 1 206 ? -5.032 -9.071 -16.254 1.00 95.50 206 HIS A N 1
ATOM 1677 C CA . HIS A 1 206 ? -3.621 -9.175 -16.658 1.00 95.50 206 HIS A CA 1
ATOM 1678 C C . HIS A 1 206 ? -2.878 -10.467 -16.272 1.00 95.50 206 HIS A C 1
ATOM 1680 O O . HIS A 1 206 ? -1.652 -10.532 -16.364 1.00 95.50 206 HIS A O 1
ATOM 1686 N N . LYS A 1 207 ? -3.590 -11.524 -15.863 1.00 93.56 207 LYS A N 1
ATOM 1687 C CA . LYS A 1 207 ? -2.963 -12.796 -15.491 1.00 93.56 207 LYS A CA 1
ATOM 1688 C C . LYS A 1 207 ? -2.165 -13.387 -16.660 1.00 93.56 207 LYS A C 1
ATOM 1690 O O . LYS A 1 207 ? -2.694 -13.551 -17.757 1.00 93.56 207 LYS A O 1
ATOM 1695 N N . GLY A 1 208 ? -0.910 -13.748 -16.404 1.00 90.31 208 GLY A N 1
ATOM 1696 C CA . GLY A 1 208 ? 0.021 -14.282 -17.403 1.00 90.31 208 GLY A CA 1
ATOM 1697 C C . GLY A 1 208 ? 0.814 -13.208 -18.150 1.00 90.31 208 GLY A C 1
ATOM 1698 O O . GLY A 1 208 ? 1.764 -13.532 -18.863 1.00 90.31 208 GLY A O 1
ATOM 1699 N N . GLU A 1 209 ? 0.485 -11.927 -17.975 1.00 94.75 209 GLU A N 1
ATOM 1700 C CA . GLU A 1 209 ? 1.276 -10.844 -18.541 1.00 94.75 209 GLU A CA 1
ATOM 1701 C C . GLU A 1 209 ? 2.505 -10.586 -17.668 1.00 94.75 209 GLU A C 1
ATOM 1703 O O . GLU A 1 209 ? 2.402 -10.185 -16.511 1.00 94.75 209 GLU A O 1
ATOM 1708 N N . TRP A 1 210 ? 3.704 -10.731 -18.237 1.00 94.81 210 TRP A N 1
ATOM 1709 C CA . TRP A 1 210 ? 4.957 -10.493 -17.510 1.00 94.81 210 TRP A CA 1
ATOM 1710 C C . TRP A 1 210 ? 5.012 -9.130 -16.815 1.00 94.81 210 TRP A C 1
ATOM 1712 O O . TRP A 1 210 ? 5.638 -9.005 -15.768 1.00 94.81 210 TRP A O 1
ATOM 1722 N N . SER A 1 211 ? 4.409 -8.100 -17.410 1.00 94.69 211 SER A N 1
ATOM 1723 C CA . SER A 1 211 ? 4.400 -6.739 -16.870 1.00 94.69 211 SER A CA 1
ATOM 1724 C C . SER A 1 211 ? 3.405 -6.535 -15.730 1.00 94.69 211 SER A C 1
ATOM 1726 O O . SER A 1 211 ? 3.436 -5.462 -15.143 1.00 94.69 211 SER A O 1
ATOM 1728 N N . PHE A 1 212 ? 2.549 -7.510 -15.416 1.00 96.31 212 PHE A N 1
ATOM 1729 C CA . PHE A 1 212 ? 1.512 -7.413 -14.380 1.00 96.31 212 PHE A CA 1
ATOM 1730 C C . PHE A 1 212 ? 1.501 -8.596 -13.399 1.00 96.31 212 PHE A C 1
ATOM 1732 O O . PHE A 1 212 ? 0.890 -8.511 -12.337 1.00 96.31 212 PHE A O 1
ATOM 1739 N N . GLY A 1 213 ? 2.207 -9.679 -13.725 1.00 95.25 213 GLY A N 1
ATOM 1740 C CA . GLY A 1 213 ? 2.263 -10.876 -12.900 1.00 95.25 213 GLY A CA 1
ATOM 1741 C C . GLY A 1 213 ? 0.994 -11.720 -13.018 1.00 95.25 213 GLY A C 1
ATOM 1742 O O . GLY A 1 213 ? 0.276 -11.683 -14.016 1.00 95.25 213 GLY A O 1
ATOM 1743 N N . ASN A 1 214 ? 0.738 -12.539 -11.997 1.00 96.50 214 ASN A N 1
ATOM 1744 C CA . ASN A 1 214 ? -0.335 -13.541 -12.021 1.00 96.50 214 ASN A CA 1
ATOM 1745 C C . ASN A 1 214 ? -1.428 -13.323 -10.969 1.00 96.50 214 ASN A C 1
ATOM 1747 O O . ASN A 1 214 ? -2.360 -14.125 -10.899 1.00 96.50 214 ASN A O 1
ATOM 1751 N N . TYR A 1 215 ? -1.318 -12.268 -10.160 1.00 97.69 215 TYR A N 1
ATOM 1752 C CA . TYR A 1 215 ? -2.109 -12.092 -8.937 1.00 97.69 215 TYR A CA 1
ATOM 1753 C C . TYR A 1 215 ? -3.155 -10.973 -9.034 1.00 97.69 215 TYR A C 1
ATOM 1755 O O . TYR A 1 215 ? -3.654 -10.473 -8.026 1.00 97.69 215 TYR A O 1
ATOM 1763 N N . GLY A 1 216 ? -3.530 -10.621 -10.264 1.00 97.50 216 GLY A N 1
ATOM 1764 C CA . GLY A 1 216 ? -4.593 -9.671 -10.556 1.00 97.50 216 GLY A CA 1
ATOM 1765 C C . GLY A 1 216 ? -4.148 -8.215 -10.480 1.00 97.50 216 GLY A C 1
ATOM 1766 O O . GLY A 1 216 ? -2.963 -7.887 -10.536 1.00 97.50 216 GLY A O 1
ATOM 1767 N N . PHE A 1 217 ? -5.136 -7.335 -10.371 1.00 98.69 217 PHE A N 1
ATOM 1768 C CA . PHE A 1 217 ? -4.954 -5.891 -10.451 1.00 98.69 217 PHE A CA 1
ATOM 1769 C C . PHE A 1 217 ? -5.943 -5.191 -9.521 1.00 98.69 217 PHE A C 1
ATOM 1771 O O . PHE A 1 217 ? -7.144 -5.457 -9.599 1.00 98.69 217 PHE A O 1
ATOM 1778 N N . ILE A 1 218 ? -5.460 -4.301 -8.652 1.00 98.88 218 ILE A N 1
ATOM 1779 C CA . ILE A 1 218 ? -6.327 -3.416 -7.862 1.00 98.88 218 ILE A CA 1
ATOM 1780 C C . ILE A 1 218 ? -6.412 -2.087 -8.602 1.00 98.88 218 ILE A C 1
ATOM 1782 O O . ILE A 1 218 ? -5.447 -1.332 -8.640 1.00 98.88 218 ILE A O 1
ATOM 1786 N N . GLU A 1 219 ? -7.557 -1.813 -9.210 1.00 98.62 219 GLU A N 1
ATOM 1787 C CA . GLU A 1 219 ? -7.820 -0.558 -9.908 1.00 98.62 219 GLU A CA 1
ATOM 1788 C C . GLU A 1 219 ? -8.032 0.582 -8.920 1.00 98.62 219 GLU A C 1
ATOM 1790 O O . GLU A 1 219 ? -8.690 0.397 -7.892 1.00 98.62 219 GLU A O 1
ATOM 1795 N N . LEU A 1 220 ? -7.480 1.750 -9.253 1.00 98.56 220 LEU A N 1
ATOM 1796 C CA . LEU A 1 220 ? -7.539 2.956 -8.438 1.00 98.56 220 LEU A CA 1
ATOM 1797 C C . LEU A 1 220 ? -8.283 4.060 -9.192 1.00 98.56 220 LEU A C 1
ATOM 1799 O O . LEU A 1 220 ? -7.846 4.512 -10.251 1.00 98.56 220 LEU A O 1
ATOM 1803 N N . ILE A 1 221 ? -9.393 4.524 -8.622 1.00 96.81 221 ILE A N 1
ATOM 1804 C CA . ILE A 1 221 ? -10.186 5.635 -9.164 1.00 96.81 221 ILE A CA 1
ATOM 1805 C C . ILE A 1 221 ? -10.061 6.831 -8.226 1.00 96.81 221 ILE A C 1
ATOM 1807 O O . ILE A 1 221 ? -10.315 6.707 -7.027 1.00 96.81 221 ILE A O 1
ATOM 1811 N N . GLY A 1 222 ? -9.675 7.989 -8.769 1.00 96.94 222 GLY A N 1
ATOM 1812 C CA . GLY A 1 222 ? -9.399 9.185 -7.982 1.00 96.94 222 GLY A CA 1
ATOM 1813 C C . GLY A 1 222 ? -10.608 9.686 -7.197 1.00 96.94 222 GLY A C 1
ATOM 1814 O O . GLY A 1 222 ? -11.663 9.957 -7.767 1.00 96.94 222 GLY A O 1
ATOM 1815 N N . ASP A 1 223 ? -10.423 9.840 -5.888 1.00 96.50 223 ASP A N 1
ATOM 1816 C CA . ASP A 1 223 ? -11.427 10.345 -4.948 1.00 96.50 223 ASP A CA 1
ATOM 1817 C C . ASP A 1 223 ? -11.031 11.730 -4.410 1.00 96.50 223 ASP A C 1
ATOM 1819 O O . ASP A 1 223 ? -11.862 12.631 -4.320 1.00 96.50 223 ASP A O 1
ATOM 1823 N N . SER A 1 224 ? -9.739 11.948 -4.141 1.00 98.06 224 SER A N 1
ATOM 1824 C CA . SER A 1 224 ? -9.195 13.241 -3.707 1.00 98.06 224 SER A CA 1
ATOM 1825 C C . SER A 1 224 ? -7.785 13.498 -4.266 1.00 98.06 224 SER A C 1
ATOM 1827 O O . SER A 1 224 ? -7.184 12.639 -4.912 1.00 98.06 224 SER A O 1
ATOM 1829 N N . GLY A 1 225 ? -7.246 14.700 -4.032 1.00 97.38 225 GLY A N 1
ATOM 1830 C CA . GLY A 1 225 ? -5.853 15.045 -4.348 1.00 97.38 225 GLY A CA 1
ATOM 1831 C C . GLY A 1 225 ? -5.514 15.086 -5.844 1.00 97.38 225 GLY A C 1
ATOM 1832 O O . GLY A 1 225 ? -6.360 15.386 -6.695 1.00 97.38 225 GLY A O 1
ATOM 1833 N N . GLU A 1 226 ? -4.249 14.804 -6.169 1.00 97.88 226 GLU A N 1
ATOM 1834 C CA . GLU A 1 226 ? -3.775 14.751 -7.557 1.00 97.88 226 GLU A CA 1
ATOM 1835 C C . GLU A 1 226 ? -4.473 13.637 -8.337 1.00 97.88 226 GLU A C 1
ATOM 1837 O O . GLU A 1 226 ? -4.734 13.807 -9.524 1.00 97.88 226 GLU A O 1
ATOM 1842 N N . PHE A 1 227 ? -4.838 12.537 -7.677 1.00 97.12 227 PHE A N 1
ATOM 1843 C CA . PHE A 1 227 ? -5.587 11.440 -8.281 1.00 97.12 227 PHE A CA 1
ATOM 1844 C C . PHE A 1 227 ? -6.942 11.893 -8.826 1.00 97.12 227 PHE A C 1
ATOM 1846 O O . PHE A 1 227 ? -7.259 11.599 -9.977 1.00 97.12 227 PHE A O 1
ATOM 1853 N N . LEU A 1 228 ? -7.714 12.674 -8.061 1.00 97.44 228 LEU A N 1
ATOM 1854 C CA . LEU A 1 228 ? -8.973 13.245 -8.554 1.00 97.44 228 LEU A CA 1
ATOM 1855 C C . LEU A 1 228 ? -8.742 14.157 -9.768 1.00 97.44 228 LEU A C 1
ATOM 1857 O O . LEU A 1 228 ? -9.505 14.118 -10.733 1.00 97.44 228 LEU A O 1
ATOM 1861 N N . THR A 1 229 ? -7.684 14.970 -9.731 1.00 97.81 229 THR A N 1
ATOM 1862 C CA . THR A 1 229 ? -7.307 15.842 -10.855 1.00 97.81 229 THR A CA 1
ATOM 1863 C C . THR A 1 229 ? -6.926 15.021 -12.089 1.00 97.81 229 THR A C 1
ATOM 1865 O O . THR A 1 229 ? -7.410 15.294 -13.183 1.00 97.81 229 THR A O 1
ATOM 1868 N N . ALA A 1 230 ? -6.112 13.979 -11.920 1.00 96.19 230 ALA A N 1
ATOM 1869 C CA . ALA A 1 230 ? -5.684 13.088 -12.991 1.00 96.19 230 ALA A CA 1
ATOM 1870 C C . ALA A 1 230 ? -6.877 12.353 -13.624 1.00 96.19 230 ALA A C 1
ATOM 1872 O O . ALA A 1 230 ? -7.008 12.351 -14.847 1.00 96.19 230 ALA A O 1
ATOM 1873 N N . THR A 1 231 ? -7.792 11.814 -12.810 1.00 94.00 231 THR A N 1
ATOM 1874 C CA . THR A 1 231 ? -9.026 11.176 -13.294 1.00 94.00 231 THR A CA 1
ATOM 1875 C C . THR A 1 231 ? -9.892 12.161 -14.083 1.00 94.00 231 THR A C 1
ATOM 1877 O O . THR A 1 231 ? -10.342 11.832 -15.178 1.00 94.00 231 THR A O 1
ATOM 1880 N N . LYS A 1 232 ? -10.072 13.398 -13.596 1.00 95.94 232 LYS A N 1
ATOM 1881 C CA . LYS A 1 232 ? -10.812 14.449 -14.324 1.00 95.94 232 LYS A CA 1
ATOM 1882 C C . LYS A 1 232 ? -10.157 14.836 -15.649 1.00 95.94 232 LYS A C 1
ATOM 1884 O O . LYS A 1 232 ? -10.862 15.148 -16.603 1.00 95.94 232 LYS A O 1
ATOM 1889 N N . ASN A 1 233 ? -8.831 14.778 -15.720 1.00 95.44 233 ASN A N 1
ATOM 1890 C CA . ASN A 1 233 ? -8.081 15.013 -16.951 1.00 95.44 233 ASN A CA 1
ATOM 1891 C C . ASN A 1 233 ? -8.151 13.829 -17.935 1.00 95.44 233 ASN A C 1
ATOM 1893 O O . ASN A 1 233 ? -7.576 13.919 -19.014 1.00 95.44 233 ASN A O 1
ATOM 1897 N N . GLY A 1 234 ? -8.818 12.721 -17.592 1.00 93.44 234 GLY A N 1
ATOM 1898 C CA . GLY A 1 234 ? -8.898 11.527 -18.438 1.00 93.44 234 GLY A CA 1
ATOM 1899 C C . GLY A 1 234 ? -7.675 10.614 -18.331 1.00 93.44 234 GLY A C 1
ATOM 1900 O O . GLY A 1 234 ? -7.359 9.895 -19.275 1.00 93.44 234 GLY A O 1
ATOM 1901 N N . ARG A 1 235 ? -6.943 10.656 -17.211 1.00 93.62 235 ARG A N 1
ATOM 1902 C CA . ARG A 1 235 ? -5.929 9.646 -16.890 1.00 93.62 235 ARG A CA 1
ATOM 1903 C C . ARG A 1 235 ? -6.607 8.449 -16.222 1.00 93.62 235 ARG A C 1
ATOM 1905 O O . ARG A 1 235 ? -7.243 8.603 -15.178 1.00 93.62 235 ARG A O 1
ATOM 1912 N N . ASP A 1 236 ? -6.451 7.274 -16.816 1.00 91.94 236 ASP A N 1
ATOM 1913 C CA . ASP A 1 236 ? -7.086 6.022 -16.412 1.00 91.94 236 ASP A CA 1
ATOM 1914 C C . ASP A 1 236 ? -6.076 4.860 -16.353 1.00 91.94 236 ASP A C 1
ATOM 1916 O O . ASP A 1 236 ? -4.871 5.042 -16.536 1.00 91.94 236 ASP A O 1
ATOM 1920 N N . GLY A 1 237 ? -6.558 3.661 -16.008 1.00 94.00 237 GLY A N 1
ATOM 1921 C CA . GLY A 1 237 ? -5.747 2.438 -16.010 1.00 94.00 237 GLY A CA 1
ATOM 1922 C C . GLY A 1 237 ? -4.671 2.355 -14.921 1.00 94.00 237 GLY A C 1
ATOM 1923 O O . GLY A 1 237 ? -3.815 1.475 -14.986 1.00 94.00 237 GLY A O 1
ATOM 1924 N N . ILE A 1 238 ? -4.704 3.238 -13.920 1.00 97.44 238 ILE A N 1
ATOM 1925 C CA . ILE A 1 238 ? -3.767 3.218 -12.793 1.00 97.44 238 ILE A CA 1
ATOM 1926 C C . ILE A 1 238 ? -4.231 2.190 -11.757 1.00 97.44 238 ILE A C 1
ATOM 1928 O O . ILE A 1 238 ? -5.402 2.152 -11.378 1.00 97.44 238 ILE A O 1
ATOM 1932 N N . GLY A 1 239 ? -3.302 1.362 -11.281 1.00 98.31 239 GLY A N 1
ATOM 1933 C CA . GLY A 1 239 ? -3.597 0.338 -10.285 1.00 98.31 239 GLY A CA 1
ATOM 1934 C C . GLY A 1 239 ? -2.404 -0.100 -9.454 1.00 98.31 239 GLY A C 1
ATOM 1935 O O . GLY A 1 239 ? -1.280 0.344 -9.685 1.00 98.31 239 GLY A O 1
ATOM 1936 N N . ILE A 1 240 ? -2.658 -1.005 -8.513 1.00 98.88 240 ILE A N 1
ATOM 1937 C CA . ILE A 1 240 ? -1.639 -1.773 -7.792 1.00 98.88 240 ILE A CA 1
ATOM 1938 C C . ILE A 1 240 ? -1.502 -3.133 -8.469 1.00 98.88 240 ILE A C 1
ATOM 1940 O O . ILE A 1 240 ? -2.504 -3.831 -8.669 1.00 98.88 240 ILE A O 1
ATOM 1944 N N . HIS A 1 241 ? -0.276 -3.507 -8.828 1.00 98.75 241 HIS A N 1
ATOM 1945 C CA . HIS A 1 241 ? 0.011 -4.817 -9.407 1.00 98.75 241 HIS A CA 1
ATOM 1946 C C . HIS A 1 241 ? 1.474 -5.241 -9.221 1.00 98.75 241 HIS A C 1
ATOM 1948 O O . HIS A 1 241 ? 2.351 -4.420 -8.940 1.00 98.75 241 HIS A O 1
ATOM 1954 N N . SER A 1 242 ? 1.744 -6.531 -9.438 1.00 98.00 242 SER A N 1
ATOM 1955 C CA . SER A 1 242 ? 3.102 -7.082 -9.499 1.00 98.00 242 SER A CA 1
ATOM 1956 C C . SER A 1 242 ? 3.589 -7.229 -10.938 1.00 98.00 242 SER A C 1
ATOM 1958 O O . SER A 1 242 ? 3.074 -6.576 -11.841 1.00 98.00 242 SER A O 1
ATOM 1960 N N . GLY A 1 243 ? 4.644 -8.003 -11.177 1.00 97.25 243 GLY A N 1
ATOM 1961 C CA . GLY A 1 243 ? 5.219 -8.261 -12.497 1.00 97.25 243 GLY A CA 1
ATOM 1962 C C . GLY A 1 243 ? 6.701 -8.589 -12.389 1.00 97.25 243 GLY A C 1
ATOM 1963 O O . GLY A 1 243 ? 7.235 -8.692 -11.290 1.00 97.25 243 GLY A O 1
ATOM 1964 N N . HIS A 1 244 ? 7.378 -8.753 -13.520 1.00 96.19 244 HIS A N 1
ATOM 1965 C CA . HIS A 1 244 ? 8.822 -8.978 -13.515 1.00 96.19 244 HIS A CA 1
ATOM 1966 C C . HIS A 1 244 ? 9.570 -7.813 -12.845 1.00 96.19 244 HIS A C 1
ATOM 1968 O O . HIS A 1 244 ? 9.213 -6.641 -12.996 1.00 96.19 244 HIS A O 1
ATOM 1974 N N . THR A 1 245 ? 10.647 -8.135 -12.141 1.00 96.44 245 THR A N 1
ATOM 1975 C CA . THR A 1 245 ? 11.539 -7.155 -11.516 1.00 96.44 245 THR A CA 1
ATOM 1976 C C . THR A 1 245 ? 12.613 -6.669 -12.495 1.00 96.44 245 THR A C 1
ATOM 1978 O O . THR A 1 245 ? 12.817 -7.235 -13.579 1.00 96.44 245 THR A O 1
ATOM 1981 N N . SER A 1 246 ? 13.320 -5.594 -12.137 1.00 92.81 246 SER A N 1
ATOM 1982 C CA . SER A 1 246 ? 14.423 -5.069 -12.952 1.00 92.81 246 SER A CA 1
ATOM 1983 C C . SER A 1 246 ? 15.500 -6.129 -13.199 1.00 92.81 246 SER A C 1
ATOM 1985 O O . SER A 1 246 ? 15.805 -6.935 -12.324 1.00 92.81 246 SER A O 1
ATOM 1987 N N . GLY A 1 247 ? 16.068 -6.148 -14.407 1.00 92.62 247 GLY A N 1
ATOM 1988 C CA . GLY A 1 247 ? 17.033 -7.169 -14.842 1.00 92.62 247 GLY A CA 1
ATOM 1989 C C . GLY A 1 247 ? 16.405 -8.482 -15.338 1.00 92.62 247 GLY A C 1
ATOM 1990 O O . GLY A 1 247 ? 17.049 -9.216 -16.092 1.00 92.62 247 GLY A O 1
ATOM 1991 N N . TYR A 1 248 ? 15.125 -8.731 -15.033 1.00 92.94 248 TYR A N 1
ATOM 1992 C CA . TYR A 1 248 ? 14.415 -9.980 -15.349 1.00 92.94 248 TYR A CA 1
ATOM 1993 C C . TYR A 1 248 ? 13.231 -9.788 -16.312 1.00 92.94 248 TYR A C 1
ATOM 1995 O O . TYR A 1 248 ? 12.304 -10.599 -16.350 1.00 92.94 248 TYR A O 1
ATOM 2003 N N . TYR A 1 249 ? 13.279 -8.740 -17.143 1.00 89.44 249 TYR A N 1
ATOM 2004 C CA . TYR A 1 249 ? 12.249 -8.417 -18.137 1.00 89.44 249 TYR A CA 1
ATOM 2005 C C . TYR A 1 249 ? 11.875 -9.623 -19.008 1.00 89.44 249 TYR A C 1
ATOM 2007 O O . TYR A 1 249 ? 12.707 -10.108 -19.776 1.00 89.44 249 TYR A O 1
ATOM 2015 N N . ARG A 1 250 ? 10.618 -10.082 -18.895 1.00 89.88 250 ARG A N 1
ATOM 2016 C CA . ARG A 1 250 ? 10.073 -11.262 -19.602 1.00 89.88 250 ARG A CA 1
ATOM 2017 C C . ARG A 1 250 ? 10.915 -12.540 -19.440 1.00 89.88 250 ARG A C 1
ATOM 2019 O O . ARG A 1 250 ? 10.934 -13.382 -20.333 1.00 89.88 250 ARG A O 1
ATOM 2026 N N . LYS A 1 251 ? 11.634 -12.662 -18.322 1.00 90.81 251 LYS A N 1
ATOM 2027 C CA . LYS A 1 251 ? 12.494 -13.813 -18.003 1.00 90.81 251 LYS A CA 1
ATOM 2028 C C . LYS A 1 251 ? 12.027 -14.556 -16.760 1.00 90.81 251 LYS A C 1
ATOM 2030 O O . LYS A 1 251 ? 12.114 -15.776 -16.733 1.00 90.81 251 LYS A O 1
ATOM 2035 N N . SER A 1 252 ? 11.563 -13.832 -15.743 1.00 93.56 252 SER A N 1
ATOM 2036 C CA . SER A 1 252 ? 11.099 -14.413 -14.484 1.00 93.56 252 SER A CA 1
ATOM 2037 C C . SER A 1 252 ? 10.002 -13.554 -13.849 1.00 93.56 252 SER A C 1
ATOM 2039 O O . SER A 1 252 ? 9.961 -12.339 -14.052 1.00 93.56 252 SER A O 1
ATOM 2041 N N . LEU A 1 253 ? 9.101 -14.209 -13.116 1.00 94.19 253 LEU A N 1
ATOM 2042 C CA . LEU A 1 253 ? 8.140 -13.583 -12.198 1.00 94.19 253 LEU A CA 1
ATOM 2043 C C . LEU A 1 253 ? 8.553 -13.775 -10.732 1.00 94.19 253 LEU A C 1
ATOM 2045 O O . LEU A 1 253 ? 7.803 -13.417 -9.833 1.00 94.19 253 LEU A O 1
ATOM 2049 N N . GLU A 1 254 ? 9.728 -14.352 -10.490 1.00 94.81 254 GLU A N 1
ATOM 2050 C CA . GLU A 1 254 ? 10.335 -14.370 -9.166 1.00 94.81 254 GLU A CA 1
ATOM 2051 C C . GLU A 1 254 ? 10.872 -12.976 -8.821 1.00 94.81 254 GLU A C 1
ATOM 2053 O O . GLU A 1 254 ? 11.363 -12.242 -9.685 1.00 94.81 254 GLU A O 1
ATOM 2058 N N . ASP A 1 255 ? 10.823 -12.627 -7.539 1.00 95.88 255 ASP A N 1
ATOM 2059 C CA . ASP A 1 255 ? 11.174 -11.301 -7.026 1.00 95.88 255 ASP A CA 1
ATOM 2060 C C . ASP A 1 255 ? 12.698 -11.116 -6.855 1.00 95.88 255 ASP A C 1
ATOM 2062 O O . ASP A 1 255 ? 13.190 -10.724 -5.794 1.00 95.88 255 ASP A O 1
ATOM 2066 N N . LEU A 1 256 ? 13.460 -11.415 -7.912 1.00 94.69 256 LEU A N 1
ATOM 2067 C CA . LEU A 1 256 ? 14.930 -11.506 -7.911 1.00 94.69 256 LEU A CA 1
ATOM 2068 C C . LEU A 1 256 ? 15.654 -10.158 -8.042 1.00 94.69 256 LEU A C 1
ATOM 2070 O O . LEU A 1 256 ? 16.856 -10.071 -7.801 1.00 94.69 256 LEU A O 1
ATOM 2074 N N . GLY A 1 257 ? 14.950 -9.117 -8.481 1.00 95.44 257 GLY A N 1
ATOM 2075 C CA . GLY A 1 257 ? 15.471 -7.753 -8.610 1.00 95.44 257 GLY A CA 1
ATOM 2076 C C . GLY A 1 257 ? 14.615 -6.759 -7.834 1.00 95.44 257 GLY A C 1
ATOM 2077 O O . GLY A 1 257 ? 13.655 -7.153 -7.176 1.00 95.44 257 GLY A O 1
ATOM 2078 N N . ASN A 1 258 ? 14.933 -5.473 -7.956 1.00 96.06 258 ASN A N 1
ATOM 2079 C CA . ASN A 1 258 ? 14.092 -4.403 -7.425 1.00 96.06 258 ASN A CA 1
ATOM 2080 C C . ASN A 1 258 ? 12.848 -4.154 -8.286 1.00 96.06 258 ASN A C 1
ATOM 2082 O O . ASN A 1 258 ? 12.769 -4.581 -9.450 1.00 96.06 258 ASN A O 1
ATOM 2086 N N . LEU A 1 259 ? 11.877 -3.434 -7.725 1.00 97.38 259 LEU A N 1
ATOM 2087 C CA . LEU A 1 259 ? 10.635 -3.117 -8.415 1.00 97.38 259 LEU A CA 1
ATOM 2088 C C . LEU A 1 259 ? 10.909 -2.289 -9.676 1.00 97.38 259 LEU A C 1
ATOM 2090 O O . LEU A 1 259 ? 11.693 -1.332 -9.682 1.00 97.38 259 LEU A O 1
ATOM 2094 N N . MET A 1 260 ? 10.253 -2.668 -10.773 1.00 94.75 260 MET A N 1
ATOM 2095 C CA . MET A 1 260 ? 10.357 -1.959 -12.045 1.00 94.75 260 MET A CA 1
ATOM 2096 C C . MET A 1 260 ? 9.382 -0.780 -12.090 1.00 94.75 260 MET A C 1
ATOM 2098 O O . MET A 1 260 ? 8.246 -0.880 -11.616 1.00 94.75 260 MET A O 1
ATOM 2102 N N . ASN A 1 261 ? 9.816 0.320 -12.709 1.00 94.38 261 ASN A N 1
ATOM 2103 C CA . ASN A 1 261 ? 8.958 1.465 -12.983 1.00 94.38 261 ASN A CA 1
ATOM 2104 C C . ASN A 1 261 ? 7.752 1.077 -13.859 1.00 94.38 261 ASN A C 1
ATOM 2106 O O . ASN A 1 261 ? 7.733 0.053 -14.547 1.00 94.38 261 ASN A O 1
ATOM 2110 N N . THR A 1 262 ? 6.722 1.908 -13.807 1.00 94.88 262 THR A N 1
ATOM 2111 C CA . THR A 1 262 ? 5.450 1.711 -14.503 1.00 94.88 262 THR A CA 1
ATOM 2112 C C . THR A 1 262 ? 5.158 2.929 -15.387 1.00 94.88 262 THR A C 1
ATOM 2114 O O . THR A 1 262 ? 6.027 3.770 -15.618 1.00 94.88 262 THR A O 1
ATOM 2117 N N . HIS A 1 263 ? 3.923 3.034 -15.877 1.00 94.25 263 HIS A N 1
ATOM 2118 C CA . HIS A 1 263 ? 3.384 4.250 -16.496 1.00 94.25 263 HIS A CA 1
ATOM 2119 C C . HIS A 1 263 ? 2.435 5.013 -15.548 1.00 94.25 263 HIS A C 1
ATOM 2121 O O . HIS A 1 263 ? 1.592 5.789 -15.994 1.00 94.25 263 HIS A O 1
ATOM 2127 N N . GLY A 1 264 ? 2.540 4.770 -14.235 1.00 95.12 264 GLY A N 1
ATOM 2128 C CA . GLY A 1 264 ? 1.733 5.424 -13.199 1.00 95.12 264 GLY A CA 1
ATOM 2129 C C . GLY A 1 264 ? 1.171 4.489 -12.136 1.00 95.12 264 GLY A C 1
ATOM 2130 O O . GLY A 1 264 ? 0.744 4.962 -11.088 1.00 95.12 264 GLY A O 1
ATOM 2131 N N . CYS A 1 265 ? 1.180 3.180 -12.374 1.00 98.12 265 CYS A N 1
ATOM 2132 C CA . CYS A 1 265 ? 0.784 2.172 -11.396 1.00 98.12 265 CYS A CA 1
ATOM 2133 C C . CYS A 1 265 ? 1.723 2.116 -10.187 1.00 98.12 265 CYS A C 1
ATOM 2135 O O . CYS A 1 265 ? 2.911 2.431 -10.287 1.00 98.12 265 CYS A O 1
ATOM 2137 N N . ILE A 1 266 ? 1.182 1.612 -9.084 1.00 98.75 266 ILE A N 1
ATOM 2138 C CA . ILE A 1 266 ? 1.924 1.232 -7.889 1.00 98.75 266 ILE A CA 1
ATOM 2139 C C . ILE A 1 266 ? 2.423 -0.193 -8.107 1.00 98.75 266 ILE A C 1
ATOM 2141 O O . ILE A 1 266 ? 1.634 -1.134 -8.233 1.00 98.75 266 ILE A O 1
ATOM 2145 N N . ARG A 1 267 ? 3.739 -0.353 -8.195 1.00 98.50 267 ARG A N 1
ATOM 2146 C CA . ARG A 1 267 ? 4.365 -1.668 -8.316 1.00 98.50 267 ARG A CA 1
ATOM 2147 C C . ARG A 1 267 ? 4.592 -2.252 -6.929 1.00 98.50 267 ARG A C 1
ATOM 2149 O O . ARG A 1 267 ? 5.095 -1.539 -6.072 1.00 98.50 267 ARG A O 1
ATOM 2156 N N . VAL A 1 268 ? 4.297 -3.536 -6.750 1.00 98.81 268 VAL A N 1
ATOM 2157 C CA . VAL A 1 268 ? 4.674 -4.343 -5.574 1.00 98.81 268 VAL A CA 1
ATOM 2158 C C . VAL A 1 268 ? 5.298 -5.672 -6.019 1.00 98.81 268 VAL A C 1
ATOM 2160 O O . VAL A 1 268 ? 5.236 -6.027 -7.200 1.00 98.81 268 VAL A O 1
ATOM 2163 N N . TYR A 1 269 ? 5.893 -6.416 -5.089 1.00 98.56 269 TYR A N 1
ATOM 2164 C CA . TYR A 1 269 ? 6.437 -7.753 -5.354 1.00 98.56 269 TYR A CA 1
ATOM 2165 C C . TYR A 1 269 ? 5.345 -8.792 -5.659 1.00 98.56 269 TYR A C 1
ATOM 2167 O O . TYR A 1 269 ? 4.180 -8.610 -5.303 1.00 98.56 269 TYR A O 1
ATOM 2175 N N . ASN A 1 270 ? 5.696 -9.881 -6.348 1.00 98.38 270 ASN A N 1
ATOM 2176 C CA . ASN A 1 270 ? 4.740 -10.911 -6.758 1.00 98.38 270 ASN A CA 1
ATOM 2177 C C . ASN A 1 270 ? 4.148 -11.649 -5.560 1.00 98.38 270 ASN A C 1
ATOM 2179 O O . ASN A 1 270 ? 2.923 -11.755 -5.479 1.00 98.38 270 ASN A O 1
ATOM 2183 N N . GLU A 1 271 ? 4.972 -12.085 -4.605 1.00 97.81 271 GLU A N 1
ATOM 2184 C CA . GLU A 1 271 ? 4.435 -12.705 -3.385 1.00 97.81 271 GLU A CA 1
ATOM 2185 C C . GLU A 1 271 ? 3.601 -11.706 -2.569 1.00 97.81 271 GLU A C 1
ATOM 2187 O O . GLU A 1 271 ? 2.517 -12.041 -2.093 1.00 97.81 271 GLU A O 1
ATOM 2192 N N . ALA A 1 272 ? 4.010 -10.435 -2.525 1.00 98.50 272 ALA A N 1
ATOM 2193 C CA . ALA A 1 272 ? 3.239 -9.395 -1.852 1.00 98.50 272 ALA A CA 1
ATOM 2194 C C . ALA A 1 272 ? 1.865 -9.149 -2.502 1.00 98.50 272 ALA A C 1
ATOM 2196 O O . ALA A 1 272 ? 0.867 -9.003 -1.802 1.00 98.50 272 ALA A O 1
ATOM 2197 N N . MET A 1 273 ? 1.779 -9.135 -3.836 1.00 98.69 273 MET A N 1
ATOM 2198 C CA . MET A 1 273 ? 0.507 -8.960 -4.546 1.00 98.69 273 MET A CA 1
ATOM 2199 C C . MET A 1 273 ? -0.443 -10.141 -4.335 1.00 98.69 273 MET A C 1
ATOM 2201 O O . MET A 1 273 ? -1.656 -9.953 -4.250 1.00 98.69 273 MET A O 1
ATOM 2205 N N . LYS A 1 274 ? 0.097 -11.358 -4.236 1.00 98.44 274 LYS A N 1
ATOM 2206 C CA . LYS A 1 274 ? -0.674 -12.562 -3.913 1.00 98.44 274 LYS A CA 1
ATOM 2207 C C . LYS A 1 274 ? -1.319 -12.453 -2.532 1.00 98.44 274 LYS A C 1
ATOM 2209 O O . LYS A 1 274 ? -2.523 -12.682 -2.409 1.00 98.44 274 LYS A O 1
ATOM 2214 N N . GLU A 1 275 ? -0.544 -12.070 -1.519 1.00 98.62 275 GLU A N 1
ATOM 2215 C CA . GLU A 1 275 ? -1.048 -11.856 -0.157 1.00 98.62 275 GLU A CA 1
ATOM 2216 C C . GLU A 1 275 ? -2.044 -10.695 -0.098 1.00 98.62 275 GLU A C 1
ATOM 2218 O O . GLU A 1 275 ? -3.134 -10.841 0.458 1.00 98.62 275 GLU A O 1
ATOM 2223 N N . LEU A 1 276 ? -1.727 -9.574 -0.752 1.00 98.81 276 LEU A N 1
ATOM 2224 C CA . LEU A 1 276 ? -2.599 -8.405 -0.819 1.00 98.81 276 LEU A CA 1
ATOM 2225 C C . LEU A 1 276 ? -3.941 -8.725 -1.493 1.00 98.81 276 LEU A C 1
ATOM 2227 O O . LEU A 1 276 ? -4.983 -8.308 -0.996 1.00 98.81 276 LEU A O 1
ATOM 2231 N N . GLY A 1 277 ? -3.947 -9.489 -2.589 1.00 98.56 277 GLY A N 1
ATOM 2232 C CA . GLY A 1 277 ? -5.173 -9.912 -3.273 1.00 98.56 277 GLY A CA 1
ATOM 2233 C C . GLY A 1 277 ? -6.051 -10.838 -2.422 1.00 98.56 277 GLY A C 1
ATOM 2234 O O . GLY A 1 277 ? -7.279 -10.684 -2.385 1.00 98.56 277 GLY A O 1
ATOM 2235 N N . ALA A 1 278 ? -5.433 -11.766 -1.684 1.00 98.50 278 ALA A N 1
ATOM 2236 C CA . ALA A 1 278 ? -6.138 -12.627 -0.734 1.00 98.50 278 ALA A CA 1
ATOM 2237 C C . ALA A 1 278 ? -6.729 -11.815 0.431 1.00 98.50 278 ALA A C 1
ATOM 2239 O O . ALA A 1 278 ? -7.911 -11.963 0.753 1.00 98.50 278 ALA A O 1
ATOM 2240 N N . LEU A 1 279 ? -5.938 -10.904 1.008 1.00 98.69 279 LEU A N 1
ATOM 2241 C CA . LEU A 1 279 ? -6.373 -9.999 2.069 1.00 98.69 279 LEU A CA 1
ATOM 2242 C C . LEU A 1 279 ? -7.526 -9.104 1.607 1.00 98.69 279 LEU A C 1
ATOM 2244 O O . LEU A 1 279 ? -8.532 -9.002 2.304 1.00 98.69 279 LEU A O 1
ATOM 2248 N N . TYR A 1 280 ? -7.416 -8.505 0.421 1.00 98.81 280 TYR A N 1
ATOM 2249 C CA . TYR A 1 280 ? -8.467 -7.673 -0.161 1.00 98.81 280 TYR A CA 1
ATOM 2250 C C . TYR A 1 280 ? -9.784 -8.446 -0.266 1.00 98.81 280 TYR A C 1
ATOM 2252 O O . TYR A 1 280 ? -10.832 -7.964 0.157 1.00 98.81 280 TYR A O 1
ATOM 2260 N N . THR A 1 281 ? -9.728 -9.672 -0.795 1.00 98.62 281 THR A N 1
ATOM 2261 C CA . THR A 1 281 ? -10.906 -10.537 -0.951 1.00 98.62 281 THR A CA 1
ATOM 2262 C C . THR A 1 281 ? -11.553 -10.844 0.398 1.00 98.62 281 THR A C 1
ATOM 2264 O O . THR A 1 281 ? -12.773 -10.723 0.532 1.00 98.62 281 THR A O 1
ATOM 2267 N N . ARG A 1 282 ? -10.742 -11.173 1.412 1.00 98.50 282 ARG A N 1
ATOM 2268 C CA . ARG A 1 282 ? -11.214 -11.402 2.782 1.00 98.50 282 ARG A CA 1
ATOM 2269 C C . ARG A 1 282 ? -11.897 -10.158 3.357 1.00 98.50 282 ARG A C 1
ATOM 2271 O O . ARG A 1 282 ? -13.074 -10.227 3.701 1.00 98.50 282 ARG A O 1
ATOM 2278 N N . LEU A 1 283 ? -11.217 -9.014 3.373 1.00 98.06 283 LEU A N 1
ATOM 2279 C CA . LEU A 1 283 ? -11.756 -7.764 3.923 1.00 98.06 283 LEU A CA 1
ATOM 2280 C C . LEU A 1 283 ? -13.049 -7.323 3.217 1.00 98.06 283 LEU A C 1
ATOM 2282 O O . LEU A 1 283 ? -13.998 -6.882 3.864 1.00 98.06 283 LEU A O 1
ATOM 2286 N N . LYS A 1 284 ? -13.144 -7.489 1.890 1.00 97.94 284 LYS A N 1
ATOM 2287 C CA . LYS A 1 284 ? -14.392 -7.226 1.156 1.00 97.94 284 LYS A CA 1
ATOM 2288 C C . LYS A 1 284 ? -15.529 -8.153 1.584 1.00 97.94 284 LYS A C 1
ATOM 2290 O O . LYS A 1 284 ? -16.659 -7.680 1.682 1.00 97.94 284 LYS A O 1
ATOM 2295 N N . SER A 1 285 ? -15.250 -9.435 1.836 1.00 97.19 285 SER A N 1
ATOM 2296 C CA . SER A 1 285 ? -16.253 -10.391 2.333 1.00 97.19 285 SER A CA 1
ATOM 2297 C C . SER A 1 285 ? -16.737 -10.067 3.752 1.00 97.19 285 SER A C 1
ATOM 2299 O O . SER A 1 285 ? -17.894 -10.315 4.069 1.00 97.19 285 SER A O 1
ATOM 2301 N N . GLU A 1 286 ? -15.896 -9.415 4.559 1.00 96.88 286 GLU A N 1
ATOM 2302 C CA . GLU A 1 286 ? -16.230 -8.880 5.888 1.00 96.88 286 GLU A CA 1
ATOM 2303 C C . GLU A 1 286 ? -17.012 -7.548 5.822 1.00 96.88 286 GLU A C 1
ATOM 2305 O O . GLU A 1 286 ? -17.316 -6.946 6.848 1.00 96.88 286 GLU A O 1
ATOM 2310 N N . GLY A 1 287 ? -17.347 -7.062 4.620 1.00 96.75 287 GLY A N 1
ATOM 2311 C CA . GLY A 1 287 ? -18.108 -5.825 4.426 1.00 96.75 287 GLY A CA 1
ATOM 2312 C C . GLY A 1 287 ? -17.272 -4.546 4.497 1.00 96.75 287 GLY A C 1
ATOM 2313 O O . GLY A 1 287 ? -17.842 -3.454 4.505 1.00 96.75 287 GLY A O 1
ATOM 2314 N N . LYS A 1 288 ? -15.936 -4.646 4.510 1.00 97.81 288 LYS A N 1
ATOM 2315 C CA . LYS A 1 288 ? -15.061 -3.470 4.583 1.00 97.81 288 LYS A CA 1
ATOM 2316 C C . LYS A 1 288 ? -15.067 -2.668 3.274 1.00 97.81 288 LYS A C 1
ATOM 2318 O O . LYS A 1 288 ? -15.138 -3.204 2.155 1.00 97.81 288 LYS A O 1
ATOM 2323 N N . THR A 1 289 ? -14.943 -1.354 3.414 1.00 98.56 289 THR A N 1
ATOM 2324 C CA . THR A 1 289 ? -14.647 -0.415 2.329 1.00 98.56 289 THR A CA 1
ATOM 2325 C C . THR A 1 289 ? -13.149 -0.158 2.311 1.00 98.56 289 THR A C 1
ATOM 2327 O O . THR A 1 289 ? -12.569 0.193 3.329 1.00 98.56 289 THR A O 1
ATOM 2330 N N . ILE A 1 290 ? -12.509 -0.362 1.160 1.00 98.81 290 ILE A N 1
ATOM 2331 C CA . ILE A 1 290 ? -11.051 -0.301 1.046 1.00 98.81 290 ILE A CA 1
ATOM 2332 C C . ILE A 1 290 ? -10.677 0.903 0.187 1.00 98.81 290 ILE A C 1
ATOM 2334 O O . ILE A 1 290 ? -11.065 0.983 -0.985 1.00 98.81 290 ILE A O 1
ATOM 2338 N N . TYR A 1 291 ? -9.900 1.815 0.756 1.00 98.88 291 TYR A N 1
ATOM 2339 C CA . TYR A 1 291 ? -9.302 2.943 0.050 1.00 98.88 291 TYR A CA 1
ATOM 2340 C C . TYR A 1 291 ? -7.817 2.696 -0.166 1.00 98.88 291 TYR A C 1
ATOM 2342 O O . TYR A 1 291 ? -7.187 1.942 0.572 1.00 98.88 291 TYR A O 1
ATOM 2350 N N . CYS A 1 292 ? -7.243 3.361 -1.161 1.00 98.88 292 CYS A N 1
ATOM 2351 C CA . CYS A 1 292 ? -5.798 3.504 -1.252 1.00 98.88 292 CYS A CA 1
ATOM 2352 C C . CYS A 1 292 ? -5.440 4.984 -1.172 1.00 98.88 292 CYS A C 1
ATOM 2354 O O . CYS A 1 292 ? -6.075 5.810 -1.836 1.00 98.88 292 CYS A O 1
ATOM 2356 N N . TYR A 1 293 ? -4.457 5.310 -0.339 1.00 98.81 293 TYR A N 1
ATOM 2357 C CA . TYR A 1 293 ? -3.948 6.662 -0.161 1.00 98.81 293 TYR A CA 1
ATOM 2358 C C . TYR A 1 293 ? -2.457 6.690 -0.480 1.00 98.81 293 TYR A C 1
ATOM 2360 O O . TYR A 1 293 ? -1.717 5.810 -0.051 1.00 98.81 293 TYR A O 1
ATOM 2368 N N . ILE A 1 294 ? -2.044 7.652 -1.306 1.00 98.69 294 ILE A N 1
ATOM 2369 C CA . ILE A 1 294 ? -0.662 7.791 -1.760 1.00 98.69 294 ILE A CA 1
ATOM 2370 C C . ILE A 1 294 ? -0.113 9.114 -1.238 1.00 98.69 294 ILE A C 1
ATOM 2372 O O . ILE A 1 294 ? -0.662 10.181 -1.544 1.00 98.69 294 ILE A O 1
ATOM 2376 N N . GLU A 1 295 ? 1.006 9.026 -0.528 1.00 97.44 295 GLU A N 1
ATOM 2377 C CA . GLU A 1 295 ? 1.674 10.133 0.146 1.00 97.44 295 GLU A CA 1
ATOM 2378 C C . GLU A 1 295 ? 3.051 10.422 -0.462 1.00 97.44 295 GLU A C 1
ATOM 2380 O O . GLU A 1 295 ? 3.790 9.519 -0.867 1.00 97.44 295 GLU A O 1
ATOM 2385 N N . ASP A 1 296 ? 3.408 11.705 -0.513 1.00 96.44 296 ASP A N 1
ATOM 2386 C CA . ASP A 1 296 ? 4.786 12.137 -0.740 1.00 96.44 296 ASP A CA 1
ATOM 2387 C C . ASP A 1 296 ? 5.467 12.318 0.609 1.00 96.44 296 ASP A C 1
ATOM 2389 O O . ASP A 1 296 ? 5.051 13.154 1.406 1.00 96.44 296 ASP A O 1
ATOM 2393 N N . TYR A 1 297 ? 6.563 11.599 0.823 1.00 94.94 297 TYR A N 1
ATOM 2394 C CA . TYR A 1 297 ? 7.416 11.825 1.977 1.00 94.94 297 TYR A CA 1
ATOM 2395 C C . TYR A 1 297 ? 8.607 12.718 1.616 1.00 94.94 297 TYR A C 1
ATOM 2397 O O . TYR A 1 297 ? 9.314 12.483 0.628 1.00 94.94 297 TYR A O 1
ATOM 2405 N N . VAL A 1 298 ? 8.813 13.767 2.414 1.00 91.88 298 VAL A N 1
ATOM 2406 C CA . VAL A 1 298 ? 9.930 14.712 2.293 1.00 91.88 298 VAL A CA 1
ATOM 2407 C C . VAL A 1 298 ? 10.851 14.494 3.494 1.00 91.88 298 VAL A C 1
ATOM 2409 O O . VAL A 1 298 ? 10.690 15.128 4.529 1.00 91.88 298 VAL A O 1
ATOM 2412 N N . GLY A 1 299 ? 11.790 13.560 3.352 1.00 90.94 299 GLY A N 1
ATOM 2413 C CA . GLY A 1 299 ? 12.725 13.140 4.400 1.00 90.94 299 GLY A CA 1
ATOM 2414 C C . GLY A 1 299 ? 13.530 11.913 3.960 1.00 90.94 299 GLY A C 1
ATOM 2415 O O . GLY A 1 299 ? 13.486 11.540 2.781 1.00 90.94 299 GLY A O 1
ATOM 2416 N N . ASP A 1 300 ? 14.248 11.274 4.888 1.00 90.00 300 ASP A N 1
ATOM 2417 C CA . ASP A 1 300 ? 14.858 9.966 4.629 1.00 90.00 300 ASP A CA 1
ATOM 2418 C C . ASP A 1 300 ? 13.781 8.886 4.749 1.00 90.00 300 ASP A C 1
ATOM 2420 O O . ASP A 1 300 ? 13.233 8.645 5.819 1.00 90.00 300 ASP A O 1
ATOM 2424 N N . ILE A 1 301 ? 13.457 8.213 3.644 1.00 94.06 301 ILE A N 1
ATOM 2425 C CA . ILE A 1 301 ? 12.395 7.197 3.619 1.00 94.06 301 ILE A CA 1
ATOM 2426 C C . ILE A 1 301 ? 12.603 6.075 4.654 1.00 94.06 301 ILE A C 1
ATOM 2428 O O . ILE A 1 301 ? 11.639 5.410 5.033 1.00 94.06 301 ILE A O 1
ATOM 2432 N N . LYS A 1 302 ? 13.835 5.875 5.146 1.00 91.62 302 LYS A N 1
ATOM 2433 C CA . LYS A 1 302 ? 14.137 4.952 6.250 1.00 91.62 302 LYS A CA 1
ATOM 2434 C C . LYS A 1 302 ? 13.372 5.270 7.533 1.00 91.62 302 LYS A C 1
ATOM 2436 O O . LYS A 1 302 ? 12.995 4.329 8.224 1.00 91.62 302 LYS A O 1
ATOM 2441 N N . ASP A 1 303 ? 13.071 6.537 7.792 1.00 89.06 303 ASP A N 1
ATOM 2442 C CA . ASP A 1 303 ? 12.307 6.966 8.966 1.00 89.06 303 ASP A CA 1
ATOM 2443 C C . ASP A 1 303 ? 10.896 6.349 8.945 1.00 89.06 303 ASP A C 1
ATOM 2445 O O . ASP A 1 303 ? 10.377 5.878 9.957 1.00 89.06 303 ASP A O 1
ATOM 2449 N N . VAL A 1 304 ? 10.290 6.262 7.756 1.00 90.25 304 VAL A N 1
ATOM 2450 C CA . VAL A 1 304 ? 8.967 5.648 7.558 1.00 90.25 304 VAL A CA 1
ATOM 2451 C C . VAL A 1 304 ? 9.036 4.124 7.715 1.00 90.25 304 VAL A C 1
ATOM 2453 O O . VAL A 1 304 ? 8.145 3.510 8.303 1.00 90.25 304 VAL A O 1
ATOM 2456 N N . TYR A 1 305 ? 10.099 3.496 7.205 1.00 90.19 305 TYR A N 1
ATOM 2457 C CA . TYR A 1 305 ? 10.352 2.064 7.391 1.00 90.19 305 TYR A CA 1
ATOM 2458 C C . TYR A 1 305 ? 10.489 1.703 8.880 1.00 90.19 305 TYR A C 1
ATOM 2460 O O . TYR A 1 305 ? 9.843 0.758 9.342 1.00 90.19 305 TYR A O 1
ATOM 2468 N N . GLU A 1 306 ? 11.266 2.482 9.638 1.00 87.56 306 GLU A N 1
ATOM 2469 C CA . GLU A 1 306 ? 11.453 2.311 11.081 1.00 87.56 306 GLU A CA 1
ATOM 2470 C C . GLU A 1 306 ? 10.144 2.501 11.852 1.00 87.56 306 GLU A C 1
ATOM 2472 O O . GLU A 1 306 ? 9.781 1.632 12.646 1.00 87.56 306 GLU A O 1
ATOM 2477 N N . TYR A 1 307 ? 9.382 3.558 11.545 1.00 87.69 307 TYR A N 1
ATOM 2478 C CA . TYR A 1 307 ? 8.075 3.819 12.157 1.00 87.69 307 TYR A CA 1
ATOM 2479 C C . TYR A 1 307 ? 7.126 2.615 12.053 1.00 87.69 307 TYR A C 1
ATOM 2481 O O . TYR A 1 307 ? 6.452 2.247 13.017 1.00 87.69 307 TYR A O 1
ATOM 2489 N N . TYR A 1 308 ? 7.095 1.950 10.894 1.00 89.94 308 TYR A N 1
ATOM 2490 C CA . TYR A 1 308 ? 6.265 0.763 10.693 1.00 89.94 308 TYR A CA 1
ATOM 2491 C C . TYR A 1 308 ? 6.959 -0.554 11.059 1.00 89.94 308 TYR A C 1
ATOM 2493 O O . TYR A 1 308 ? 6.343 -1.610 10.889 1.00 89.94 308 TYR A O 1
ATOM 2501 N N . GLY A 1 309 ? 8.198 -0.552 11.555 1.00 88.25 309 GLY A N 1
ATOM 2502 C CA . GLY A 1 309 ? 8.955 -1.775 11.837 1.00 88.25 309 GLY A CA 1
ATOM 2503 C C . GLY A 1 309 ? 9.084 -2.692 10.613 1.00 88.25 309 GLY A C 1
ATOM 2504 O O . GLY A 1 309 ? 8.963 -3.911 10.736 1.00 88.25 309 GLY A O 1
ATOM 2505 N N . LEU A 1 310 ? 9.242 -2.108 9.422 1.00 93.44 310 LEU A N 1
ATOM 2506 C CA . LEU A 1 310 ? 9.459 -2.804 8.155 1.00 93.44 310 LEU A CA 1
ATOM 2507 C C . LEU A 1 310 ? 10.898 -2.540 7.709 1.00 93.44 310 LEU A C 1
ATOM 2509 O O . LEU A 1 310 ? 11.302 -1.390 7.604 1.00 93.44 310 LEU A O 1
ATOM 2513 N N . ALA A 1 311 ? 11.675 -3.578 7.409 1.00 93.88 311 ALA A N 1
ATOM 2514 C CA . ALA A 1 311 ? 13.020 -3.372 6.877 1.00 93.88 311 ALA A CA 1
ATOM 2515 C C . ALA A 1 311 ? 12.962 -2.759 5.458 1.00 93.88 311 ALA A C 1
ATOM 2517 O O . ALA A 1 311 ? 12.138 -3.205 4.649 1.00 93.88 311 ALA A O 1
ATOM 2518 N N . PRO A 1 312 ? 13.844 -1.798 5.115 1.00 94.19 312 PRO A N 1
ATOM 2519 C CA . PRO A 1 312 ? 14.012 -1.352 3.734 1.00 94.19 312 PRO A CA 1
ATOM 2520 C C . PRO A 1 312 ? 14.337 -2.530 2.811 1.00 94.19 312 PRO A C 1
ATOM 2522 O O . PRO A 1 312 ? 15.003 -3.479 3.231 1.00 94.19 312 PRO A O 1
ATOM 2525 N N . ASP A 1 313 ? 13.891 -2.477 1.556 1.00 96.56 313 ASP A N 1
ATOM 2526 C CA . ASP A 1 313 ? 14.202 -3.539 0.599 1.00 96.56 313 ASP A CA 1
ATOM 2527 C C . ASP A 1 313 ? 15.706 -3.544 0.268 1.00 96.56 313 ASP A C 1
ATOM 2529 O O . ASP A 1 313 ? 16.213 -2.564 -0.287 1.00 96.56 313 ASP A O 1
ATOM 2533 N N . PRO A 1 314 ? 16.441 -4.637 0.549 1.00 95.06 314 PRO A N 1
ATOM 2534 C CA . PRO A 1 314 ? 17.868 -4.717 0.247 1.00 95.06 314 PRO A CA 1
ATOM 2535 C C . PRO A 1 314 ? 18.182 -4.694 -1.256 1.00 95.06 314 PRO A C 1
ATOM 2537 O O . PRO A 1 314 ? 19.337 -4.479 -1.626 1.00 95.06 314 PRO A O 1
ATOM 2540 N N . LYS A 1 315 ? 17.196 -4.940 -2.130 1.00 95.50 315 LYS A N 1
ATOM 2541 C CA . LYS A 1 315 ? 17.369 -4.887 -3.590 1.00 95.50 315 LYS A CA 1
ATOM 2542 C C . LYS A 1 315 ? 17.240 -3.456 -4.123 1.00 95.50 315 LYS A C 1
ATOM 2544 O O . LYS A 1 315 ? 17.701 -3.182 -5.237 1.00 95.50 315 LYS A O 1
ATOM 2549 N N . ASP A 1 316 ? 16.615 -2.555 -3.365 1.00 96.12 316 ASP A N 1
ATOM 2550 C CA . ASP A 1 316 ? 16.270 -1.218 -3.826 1.00 96.12 316 ASP A CA 1
ATOM 2551 C C . ASP A 1 316 ? 17.502 -0.310 -3.967 1.00 96.12 316 ASP A C 1
ATOM 2553 O O . ASP A 1 316 ? 18.449 -0.339 -3.183 1.00 96.12 316 ASP A O 1
ATOM 2557 N N . THR A 1 317 ? 17.505 0.512 -5.015 1.00 91.62 317 THR A N 1
ATOM 2558 C CA . THR A 1 317 ? 18.612 1.424 -5.343 1.00 91.62 317 THR A CA 1
ATOM 2559 C C . THR A 1 317 ? 18.086 2.703 -5.972 1.00 91.62 317 THR A C 1
ATOM 2561 O O . THR A 1 317 ? 17.175 2.674 -6.792 1.00 91.62 317 THR A O 1
ATOM 2564 N N . VAL A 1 318 ? 18.671 3.859 -5.661 1.00 91.62 318 VAL A N 1
ATOM 2565 C CA . VAL A 1 318 ? 18.174 5.132 -6.205 1.00 91.62 318 VAL A CA 1
ATOM 2566 C C . VAL A 1 318 ? 18.101 5.094 -7.739 1.00 91.62 318 VAL A C 1
ATOM 2568 O O . VAL A 1 318 ? 19.106 4.920 -8.431 1.00 91.62 318 VAL A O 1
ATOM 2571 N N . ARG A 1 319 ? 16.898 5.288 -8.290 1.00 91.44 319 ARG A N 1
ATOM 2572 C CA . ARG A 1 319 ? 16.663 5.275 -9.736 1.00 91.44 319 ARG A CA 1
ATOM 2573 C C . ARG A 1 319 ? 17.313 6.496 -10.390 1.00 91.44 319 ARG A C 1
ATOM 2575 O O . ARG A 1 319 ? 17.215 7.632 -9.912 1.00 91.44 319 ARG A O 1
ATOM 2582 N N . LYS A 1 320 ? 17.990 6.253 -11.515 1.00 84.75 320 LYS A N 1
ATOM 2583 C CA . LYS A 1 320 ? 18.785 7.259 -12.231 1.00 84.75 320 LYS A CA 1
ATOM 2584 C C . LYS A 1 320 ? 17.947 8.500 -12.562 1.00 84.75 320 LYS A C 1
ATOM 2586 O O . LYS A 1 320 ? 16.852 8.394 -13.101 1.00 84.75 320 LYS A O 1
ATOM 2591 N N . 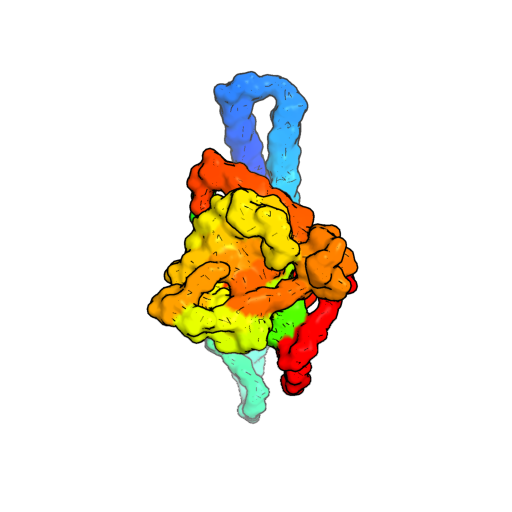GLY A 1 321 ? 18.495 9.682 -12.272 1.00 81.50 321 GLY A N 1
ATOM 2592 C CA . GLY A 1 321 ? 17.878 10.970 -12.609 1.00 81.50 321 GLY A CA 1
ATOM 2593 C C . GLY A 1 321 ? 16.787 11.448 -11.647 1.00 81.50 321 GLY A C 1
ATOM 2594 O O . GLY A 1 321 ? 16.243 12.526 -11.870 1.00 81.50 321 GLY A O 1
ATOM 2595 N N . ARG A 1 322 ? 16.481 10.691 -10.584 1.00 82.31 322 ARG A N 1
ATOM 2596 C CA . ARG A 1 322 ? 15.458 11.062 -9.594 1.00 82.31 322 ARG A CA 1
ATOM 2597 C C . ARG A 1 322 ? 16.016 11.797 -8.378 1.00 82.31 322 ARG A C 1
ATOM 2599 O O . ARG A 1 322 ? 15.308 12.608 -7.805 1.00 82.31 322 ARG A O 1
ATOM 2606 N N . VAL A 1 323 ? 17.276 11.570 -8.018 1.00 70.19 323 VAL A N 1
ATOM 2607 C CA . VAL A 1 323 ? 17.974 12.353 -6.989 1.00 70.19 323 VAL A CA 1
ATOM 2608 C C . VAL A 1 323 ? 18.997 13.220 -7.706 1.00 70.19 323 VAL A C 1
ATOM 2610 O O . VAL A 1 323 ? 20.086 12.766 -8.049 1.00 70.19 323 VAL A O 1
ATOM 2613 N N . LYS A 1 324 ? 18.618 14.459 -8.021 1.00 49.25 324 LYS A N 1
ATOM 2614 C CA . LYS A 1 324 ? 19.616 15.523 -8.137 1.00 49.25 324 LYS A CA 1
ATOM 2615 C C . LYS A 1 324 ? 19.835 16.004 -6.710 1.00 49.25 324 LYS A C 1
ATOM 2617 O O . LYS A 1 324 ? 18.853 16.256 -6.018 1.00 49.25 324 LYS A O 1
ATOM 2622 N N . THR A 1 325 ? 21.088 16.016 -6.272 1.00 35.19 325 THR A N 1
ATOM 2623 C CA . THR A 1 325 ? 21.525 16.600 -5.001 1.00 35.19 325 THR A CA 1
ATOM 2624 C C . THR A 1 325 ? 20.778 17.916 -4.776 1.00 35.19 325 THR A C 1
ATOM 2626 O O . THR A 1 325 ? 20.765 18.750 -5.685 1.00 35.19 325 THR A O 1
ATOM 2629 N N . GLN A 1 326 ? 20.088 18.025 -3.635 1.00 31.98 326 GLN A N 1
ATOM 2630 C CA . GLN A 1 326 ? 19.488 19.283 -3.185 1.00 31.98 326 GLN A CA 1
ATOM 2631 C C . GLN A 1 326 ? 20.561 20.355 -3.025 1.00 31.98 326 GLN A C 1
ATOM 2633 O O . GLN A 1 326 ? 21.687 19.990 -2.607 1.00 31.98 326 GLN A O 1
#

Radius of gyration: 26.83 Å; chains: 1; bounding box: 45×70×76 Å

Foldseek 3Di:
DDPPVVVVVVVVVVVVVVVVVVLVVVLVVVLVVVVVVCVVVVNDDPVVNVVVNVVSVVVSVVVVVVSVVCCPPPVVVVVVVVVVVVVVVVPDDDDDDDDDPPPVPVPPPPPPPPCDVVNVVVVVLVVQFDAAPVNPDTADPQAKEQEAEAALLQQWWFKGWIDHRHDTDDIFIKGQAFPACDQQAALFRGGAFFAKWFWDWDQCPCAPPQAFYHGGWIFTQHDDGSNVNNVVNNNGDATEGEHDAPPQRVNDLQPPAHWDHTSGYMYTHRVRSNVVSVVVVVSVVVVHGYMYGYDHDDDPSVVVCVVVVHDGDPRIDGHPPSDDDD